Protein AF-A0A1I7YHP9-F1 (afdb_monomer_lite)

pLDDT: mean 82.3, std 20.39, range [32.78, 98.25]

Radius of gyration: 29.25 Å; chains: 1; bounding box: 70×68×82 Å

Foldseek 3Di:
DLLLVLLVQLLQADPVQQWGADPPDPPDRDIGHLCVLVLWDPVCSVVLSVLSVVLSVLQDPVLSNDPVSSVLVSQLVVLPLPDPPPDDPVSSVVSVVSNVVSLVVSLVVLCVVPPPCSVVNSVSVVVSVVSSVVSLVSCQAGQECRDDPVPDDPVVCVRHPNYDDPDPPPCPDDDDDDDDDDDDDDDDDDDDDDDDDDDDDDDDDDDD

Secondary structure (DSSP, 8-state):
-HHHHHHHHHHHEETTTTEEE-SSSTTS--EEEGGGGGGS-TTTHHHHHHHHHHHHHHS-HHHHT-HHHHHHHHHHHHT-TT-TT---HHHHHHHHHHHHHHHHHHHHHHHHHHGGGHHHHHHHHHHHHHHHHHHHHHGGGTTTTTS-GGGS-HHHHTTS--S--------------PPPPPP-----------PPP----PPPPP--

Structure (mmCIF, N/CA/C/O backbone):
data_AF-A0A1I7YHP9-F1
#
_entry.id   AF-A0A1I7YHP9-F1
#
loop_
_atom_site.group_PDB
_atom_site.id
_atom_site.type_symbol
_atom_site.label_atom_id
_atom_site.label_alt_id
_atom_site.label_comp_id
_atom_site.label_asym_id
_atom_site.label_entity_id
_atom_site.label_seq_id
_atom_site.pdbx_PDB_ins_code
_atom_site.Cartn_x
_atom_site.Cartn_y
_atom_site.Cartn_z
_atom_site.occupancy
_atom_site.B_iso_or_equiv
_atom_site.auth_seq_id
_atom_site.auth_comp_id
_atom_site.auth_asym_id
_atom_site.auth_atom_id
_atom_site.pdbx_PDB_model_num
ATOM 1 N N . MET A 1 1 ? 1.729 -2.541 -8.538 1.00 81.88 1 MET A N 1
ATOM 2 C CA . MET A 1 1 ? 1.900 -3.776 -7.737 1.00 81.88 1 MET A CA 1
ATOM 3 C C . MET A 1 1 ? 2.552 -3.467 -6.396 1.00 81.88 1 MET A C 1
ATOM 5 O O . MET A 1 1 ? 1.864 -3.593 -5.394 1.00 81.88 1 MET A O 1
ATOM 9 N N . VAL A 1 2 ? 3.796 -2.971 -6.361 1.00 92.81 2 VAL A N 1
ATOM 10 C CA . VAL A 1 2 ? 4.517 -2.673 -5.102 1.00 92.81 2 VAL A CA 1
ATOM 11 C C . VAL A 1 2 ? 3.747 -1.725 -4.171 1.00 92.81 2 VAL A C 1
ATOM 13 O O . VAL A 1 2 ? 3.587 -2.041 -3.001 1.00 92.81 2 VAL A O 1
ATOM 16 N N . GLU A 1 3 ? 3.162 -0.636 -4.688 1.00 94.75 3 GLU A N 1
ATOM 17 C CA . GLU A 1 3 ? 2.340 0.290 -3.881 1.00 94.75 3 GLU A CA 1
ATOM 18 C C . GLU A 1 3 ? 1.179 -0.417 -3.148 1.00 94.75 3 GLU A C 1
ATOM 20 O O . GLU A 1 3 ? 0.912 -0.151 -1.978 1.00 94.75 3 GLU A O 1
ATOM 25 N N . MET A 1 4 ? 0.514 -1.366 -3.815 1.00 95.00 4 MET A N 1
ATOM 26 C CA . MET A 1 4 ? -0.589 -2.134 -3.224 1.00 95.00 4 MET A CA 1
ATOM 27 C C . MET A 1 4 ? -0.081 -3.117 -2.165 1.00 95.00 4 MET A C 1
ATOM 29 O O . MET A 1 4 ? -0.720 -3.291 -1.129 1.00 95.00 4 MET A O 1
ATOM 33 N N . LEU A 1 5 ? 1.090 -3.721 -2.391 1.00 95.25 5 LEU A N 1
ATOM 34 C CA . LEU A 1 5 ? 1.738 -4.584 -1.406 1.00 95.25 5 LEU A CA 1
ATOM 35 C C . LEU A 1 5 ? 2.126 -3.792 -0.150 1.00 95.25 5 LEU A C 1
ATOM 37 O O . LEU A 1 5 ? 1.885 -4.259 0.960 1.00 95.25 5 LEU A O 1
ATOM 41 N N . THR A 1 6 ? 2.653 -2.576 -0.308 1.00 95.62 6 THR A N 1
ATOM 42 C CA . THR A 1 6 ? 2.967 -1.681 0.813 1.00 95.62 6 THR A CA 1
ATOM 43 C C . THR A 1 6 ? 1.707 -1.287 1.589 1.00 95.62 6 THR A C 1
ATOM 45 O O . THR A 1 6 ? 1.713 -1.357 2.817 1.00 95.62 6 THR A O 1
ATOM 48 N N . LEU A 1 7 ? 0.605 -0.941 0.908 1.00 95.44 7 LEU A N 1
ATOM 49 C CA . LEU A 1 7 ? -0.691 -0.671 1.553 1.00 95.44 7 LEU A CA 1
ATOM 50 C C . LEU A 1 7 ? -1.196 -1.878 2.349 1.00 95.44 7 LEU A C 1
ATOM 52 O O . LEU A 1 7 ? -1.608 -1.743 3.504 1.00 95.44 7 LEU A O 1
ATOM 56 N N . ARG A 1 8 ? -1.097 -3.078 1.766 1.00 93.88 8 ARG A N 1
ATOM 57 C CA . ARG A 1 8 ? -1.436 -4.313 2.474 1.00 93.88 8 ARG A CA 1
ATOM 58 C C . ARG A 1 8 ? -0.536 -4.514 3.690 1.00 93.88 8 ARG A C 1
ATOM 60 O O . ARG A 1 8 ? -1.046 -4.834 4.761 1.00 93.88 8 ARG A O 1
ATOM 67 N N . GLY A 1 9 ? 0.764 -4.261 3.550 1.00 94.00 9 GLY A N 1
ATOM 68 C CA . GLY A 1 9 ? 1.728 -4.271 4.646 1.00 94.00 9 GLY A CA 1
ATOM 69 C C . GLY A 1 9 ? 1.311 -3.345 5.786 1.00 94.00 9 GLY A C 1
ATOM 70 O O . GLY A 1 9 ? 1.285 -3.774 6.931 1.00 94.00 9 GLY A O 1
ATOM 71 N N . VAL A 1 10 ? 0.892 -2.114 5.492 1.00 94.19 10 VAL A N 1
ATOM 72 C CA . VAL A 1 10 ? 0.426 -1.160 6.512 1.00 94.19 10 VAL A CA 1
ATOM 73 C C . VAL A 1 10 ? -0.809 -1.665 7.266 1.00 94.19 10 VAL A C 1
ATOM 75 O O . VAL A 1 10 ? -0.838 -1.585 8.491 1.00 94.19 10 VAL A O 1
ATOM 78 N N . SER A 1 11 ? -1.787 -2.266 6.578 1.00 93.19 11 SER A N 1
ATOM 79 C CA . SER A 1 11 ? -2.973 -2.850 7.239 1.00 93.19 11 SER A CA 1
ATOM 80 C C . SER A 1 11 ? -2.662 -4.060 8.135 1.00 93.19 11 SER A C 1
ATOM 82 O O . SER A 1 11 ? -3.451 -4.414 9.007 1.00 93.19 11 SER A O 1
ATOM 84 N N . ARG A 1 12 ? -1.513 -4.712 7.917 1.00 92.88 12 ARG A N 1
ATOM 85 C CA . ARG A 1 12 ? -1.081 -5.930 8.621 1.00 92.88 12 ARG A CA 1
ATOM 86 C C . ARG A 1 12 ? 0.049 -5.685 9.616 1.00 92.88 12 ARG A C 1
ATOM 88 O O . ARG A 1 12 ? 0.477 -6.623 10.285 1.00 92.88 12 ARG A O 1
ATOM 95 N N . PHE A 1 13 ? 0.548 -4.455 9.700 1.00 94.75 13 PHE A N 1
ATOM 96 C CA . PHE A 1 13 ? 1.672 -4.108 10.555 1.00 94.75 13 PHE A CA 1
ATOM 97 C C . PHE A 1 13 ? 1.209 -3.850 11.989 1.00 94.75 13 PHE A C 1
ATOM 99 O O . PHE A 1 13 ? 0.444 -2.922 12.264 1.00 94.75 13 PHE A O 1
ATOM 106 N N . ASN A 1 14 ? 1.717 -4.655 12.914 1.00 92.12 14 ASN A N 1
ATOM 107 C CA . ASN A 1 14 ? 1.595 -4.435 14.341 1.00 92.12 14 ASN A CA 1
ATOM 108 C C . ASN A 1 14 ? 2.776 -3.582 14.816 1.00 92.12 14 ASN A C 1
ATOM 110 O O . ASN A 1 14 ? 3.921 -4.027 14.880 1.00 92.12 14 ASN A O 1
ATOM 114 N N . GLU A 1 15 ? 2.487 -2.332 15.160 1.00 90.69 15 GLU A N 1
ATOM 115 C CA . GLU A 1 15 ? 3.498 -1.357 15.559 1.00 90.69 15 GLU A CA 1
ATOM 116 C C . GLU A 1 15 ? 4.103 -1.631 16.942 1.00 90.69 15 GLU A C 1
ATOM 118 O O . GLU A 1 15 ? 5.253 -1.255 17.176 1.00 90.69 15 GLU A O 1
ATOM 123 N N . ALA A 1 16 ? 3.356 -2.284 17.838 1.00 91.50 16 ALA A N 1
ATOM 124 C CA . ALA A 1 16 ? 3.827 -2.635 19.175 1.00 91.50 16 ALA A CA 1
ATOM 125 C C . ALA A 1 16 ? 4.804 -3.816 19.118 1.00 91.50 16 ALA A C 1
ATOM 127 O O . ALA A 1 16 ? 5.871 -3.771 19.720 1.00 91.50 16 ALA A O 1
ATOM 128 N N . GLU A 1 17 ? 4.466 -4.836 18.329 1.00 92.38 17 GLU A N 1
ATOM 129 C CA . GLU A 1 17 ? 5.300 -6.031 18.140 1.00 92.38 17 GLU A CA 1
ATOM 130 C C . GLU A 1 17 ? 6.356 -5.867 17.042 1.00 92.38 17 GLU A C 1
ATOM 132 O O . GLU A 1 17 ? 7.199 -6.742 16.854 1.00 92.38 17 GLU A O 1
ATOM 137 N N . LYS A 1 18 ? 6.311 -4.751 16.301 1.00 94.44 18 LYS A N 1
ATOM 138 C CA . LYS A 1 18 ? 7.204 -4.456 15.174 1.00 94.44 18 LYS A CA 1
ATOM 139 C C . LYS A 1 18 ? 7.239 -5.594 14.147 1.00 94.44 18 LYS A C 1
ATOM 141 O O . LYS A 1 18 ? 8.297 -5.939 13.622 1.00 94.44 18 LYS A O 1
ATOM 146 N N . CYS A 1 19 ? 6.078 -6.163 13.829 1.00 95.06 19 CYS A N 1
ATOM 147 C CA . CYS A 1 19 ? 5.953 -7.283 12.901 1.00 95.06 19 CYS A CA 1
ATOM 148 C C . CYS A 1 19 ? 4.712 -7.159 12.007 1.00 95.06 19 CYS A C 1
ATOM 150 O O . CYS A 1 19 ? 3.737 -6.493 12.353 1.00 95.06 19 CYS A O 1
ATOM 152 N N . TRP A 1 20 ? 4.736 -7.805 10.844 1.00 95.50 20 TRP A N 1
ATOM 153 C CA . TRP A 1 20 ? 3.546 -8.046 10.033 1.00 95.50 20 TRP A CA 1
ATOM 154 C C . TRP A 1 20 ? 2.918 -9.374 10.422 1.00 95.50 20 TRP A C 1
ATOM 156 O O . TRP A 1 20 ? 3.625 -10.374 10.542 1.00 95.50 20 TRP A O 1
ATOM 166 N N . GLN A 1 21 ? 1.597 -9.388 10.566 1.00 91.94 21 GLN A N 1
ATOM 167 C CA . GLN A 1 21 ? 0.819 -10.579 10.899 1.00 91.94 21 GLN A CA 1
ATOM 168 C C . GLN A 1 21 ? -0.137 -10.916 9.750 1.00 91.94 21 GLN A C 1
ATOM 170 O O . GLN A 1 21 ? -0.765 -10.025 9.173 1.00 91.94 21 GLN A O 1
ATOM 175 N N . THR A 1 22 ? -0.274 -12.199 9.410 1.00 88.50 22 THR A N 1
ATOM 176 C CA . THR A 1 22 ? -1.202 -12.646 8.359 1.00 88.50 22 THR A CA 1
ATOM 177 C C . THR A 1 22 ? -2.317 -13.523 8.928 1.00 88.50 22 THR A C 1
ATOM 179 O O . THR A 1 22 ? -2.026 -14.454 9.674 1.00 88.50 22 THR A O 1
ATOM 182 N N . PRO A 1 23 ? -3.592 -13.285 8.563 1.00 84.19 23 PRO A N 1
ATOM 183 C CA . PRO A 1 23 ? -4.696 -14.149 8.978 1.00 84.19 23 PRO A CA 1
ATOM 184 C C . PRO A 1 23 ? -4.800 -15.437 8.140 1.00 84.19 23 PRO A C 1
ATOM 186 O O . PRO A 1 23 ? -5.638 -16.283 8.427 1.00 84.19 23 PRO A O 1
ATOM 189 N N . VAL A 1 24 ? -4.010 -15.572 7.067 1.00 85.56 24 VAL A N 1
ATOM 190 C CA . VAL A 1 24 ? -4.190 -16.632 6.057 1.00 85.56 24 VAL A CA 1
ATOM 191 C C . VAL A 1 24 ? -3.595 -17.970 6.503 1.00 85.56 24 VAL A C 1
ATOM 193 O O . VAL A 1 24 ? -4.136 -19.028 6.189 1.00 85.56 24 VAL A O 1
ATOM 196 N N . VAL A 1 25 ? -2.486 -17.943 7.245 1.00 84.00 25 VAL A N 1
ATOM 197 C CA . VAL A 1 25 ? -1.808 -19.162 7.701 1.00 84.00 25 VAL A CA 1
ATOM 198 C C . VAL A 1 25 ? -2.466 -19.623 8.997 1.00 84.00 25 VAL A C 1
ATOM 200 O O . VAL A 1 25 ? -2.147 -19.153 10.085 1.00 84.00 25 VAL A O 1
ATOM 203 N N . SER A 1 26 ? -3.433 -20.526 8.867 1.00 66.75 26 SER A N 1
ATOM 204 C CA . SER A 1 26 ? -4.162 -21.080 10.010 1.00 66.75 26 SER A CA 1
ATOM 205 C C . SER A 1 26 ? -3.255 -21.983 10.857 1.00 66.75 26 SER A C 1
ATOM 207 O O . SER A 1 26 ? -2.561 -22.844 10.323 1.00 66.75 26 SER A O 1
ATOM 209 N N . GLY A 1 27 ? -3.282 -21.816 12.183 1.00 64.75 27 GLY A N 1
ATOM 210 C CA . GLY A 1 27 ? -2.596 -22.703 13.137 1.00 64.75 27 GLY A CA 1
ATOM 211 C C . GLY A 1 27 ? -1.142 -22.345 13.466 1.00 64.75 27 GLY A C 1
ATOM 212 O O . GLY A 1 27 ? -0.531 -23.015 14.295 1.00 64.75 27 GLY A O 1
ATOM 213 N N . GLN A 1 28 ? -0.591 -21.281 12.878 1.00 64.44 28 GLN A N 1
ATOM 214 C CA . GLN A 1 28 ? 0.717 -20.733 13.240 1.00 64.44 28 GLN A CA 1
ATOM 215 C C . GLN A 1 28 ? 0.621 -19.209 13.317 1.00 64.44 28 GLN A C 1
ATOM 217 O O . GLN A 1 28 ? 0.047 -18.580 12.433 1.00 64.44 28 GLN A O 1
ATOM 222 N N . ASN A 1 29 ? 1.215 -18.604 14.351 1.00 69.69 29 ASN A N 1
ATOM 223 C CA . ASN A 1 29 ? 1.411 -17.153 14.425 1.00 69.69 29 ASN A CA 1
ATOM 224 C C . ASN A 1 29 ? 2.491 -16.747 13.409 1.00 69.69 29 ASN A C 1
ATOM 226 O O . ASN A 1 29 ? 3.616 -16.417 13.781 1.00 69.69 29 ASN A O 1
ATOM 230 N N . ALA A 1 30 ? 2.173 -16.850 12.117 1.00 86.25 30 ALA A N 1
ATOM 231 C CA . ALA A 1 30 ? 3.072 -16.499 11.035 1.00 86.25 30 ALA A CA 1
ATOM 232 C C . ALA A 1 30 ? 3.276 -14.983 11.047 1.00 86.25 30 ALA A C 1
ATOM 234 O O . ALA A 1 30 ? 2.385 -14.208 10.681 1.00 86.25 30 ALA A O 1
ATOM 235 N N . THR A 1 31 ? 4.454 -14.572 11.505 1.00 92.19 31 THR A N 1
ATOM 236 C CA . THR A 1 31 ? 4.843 -13.170 11.588 1.00 92.19 31 THR A CA 1
ATOM 237 C C . THR A 1 31 ? 6.125 -12.916 10.814 1.00 92.19 31 THR A C 1
ATOM 239 O O . THR A 1 31 ? 7.004 -13.772 10.712 1.00 92.19 31 THR A O 1
ATOM 242 N N . VAL A 1 32 ? 6.233 -11.715 10.256 1.00 94.62 32 VAL A N 1
ATOM 243 C CA . VAL A 1 32 ? 7.465 -11.218 9.640 1.00 94.62 32 VAL A CA 1
ATOM 244 C C . VAL A 1 32 ? 7.930 -10.028 10.464 1.00 94.62 32 VAL A C 1
ATOM 246 O O . VAL A 1 32 ? 7.219 -9.034 10.559 1.00 94.62 32 VAL A O 1
ATOM 249 N N . SER A 1 33 ? 9.100 -10.114 11.095 1.00 96.00 33 SER A N 1
ATOM 250 C CA . SER A 1 33 ? 9.649 -8.990 11.867 1.00 96.00 33 SER A CA 1
ATOM 251 C C . SER A 1 33 ? 10.092 -7.851 10.944 1.00 96.00 33 SER A C 1
ATOM 253 O O . SER A 1 33 ? 10.680 -8.095 9.889 1.00 96.00 33 SER A O 1
ATOM 255 N N . VAL A 1 34 ? 9.893 -6.601 11.374 1.00 95.81 34 VAL A N 1
ATOM 256 C CA . VAL A 1 34 ? 10.436 -5.409 10.700 1.00 95.81 34 VAL A CA 1
ATOM 257 C C . VAL A 1 34 ? 11.961 -5.455 10.600 1.00 95.81 34 VAL A C 1
ATOM 259 O O . VAL A 1 34 ? 12.552 -4.854 9.705 1.00 95.81 34 VAL A O 1
ATOM 262 N N . ASP A 1 35 ? 12.623 -6.193 11.487 1.00 95.88 35 ASP A N 1
ATOM 263 C CA . ASP A 1 35 ? 14.076 -6.326 11.478 1.00 95.88 35 ASP A CA 1
ATOM 264 C C . ASP A 1 35 ? 14.586 -7.192 10.329 1.00 95.88 35 ASP A C 1
ATOM 266 O O . ASP A 1 35 ? 15.792 -7.229 10.088 1.00 95.88 35 ASP A O 1
ATOM 270 N N . MET A 1 36 ? 13.697 -7.800 9.537 1.00 95.56 36 MET A N 1
ATOM 271 C CA . MET A 1 36 ? 14.070 -8.415 8.264 1.00 95.56 36 MET A CA 1
ATOM 272 C C . MET A 1 36 ? 14.789 -7.424 7.329 1.00 95.56 36 MET A C 1
ATOM 274 O O . MET A 1 36 ? 15.693 -7.845 6.612 1.00 95.56 36 MET A O 1
ATOM 278 N N . PHE A 1 37 ? 14.510 -6.110 7.427 1.00 95.81 37 PHE A N 1
ATOM 279 C CA . PHE A 1 37 ? 15.234 -5.070 6.681 1.00 95.81 37 PHE A CA 1
ATOM 280 C C . PHE A 1 37 ? 16.748 -5.130 6.931 1.00 95.81 37 PHE A C 1
ATOM 282 O O . PHE A 1 37 ? 17.522 -4.884 6.014 1.00 95.81 37 PHE A O 1
ATOM 289 N N . SER A 1 38 ? 17.200 -5.529 8.127 1.00 95.25 38 SER A N 1
ATOM 290 C CA . SER A 1 38 ? 18.634 -5.635 8.445 1.00 95.25 38 SER A CA 1
ATOM 291 C C . SER A 1 38 ? 19.386 -6.634 7.556 1.00 95.25 38 SER A C 1
ATOM 293 O O . SER A 1 38 ? 20.597 -6.510 7.387 1.00 95.25 38 SER A O 1
ATOM 295 N N . LYS A 1 39 ? 18.680 -7.590 6.944 1.00 94.62 39 LYS A N 1
ATOM 296 C CA . LYS A 1 39 ? 19.247 -8.614 6.055 1.00 94.62 39 LYS A CA 1
ATOM 297 C C . LYS A 1 39 ? 19.221 -8.212 4.575 1.00 94.62 39 LYS A C 1
ATOM 299 O O . LYS A 1 39 ? 19.660 -8.984 3.730 1.00 94.62 39 LYS A O 1
ATOM 304 N N . LEU A 1 40 ? 18.678 -7.037 4.259 1.00 95.38 40 LEU A N 1
ATOM 305 C CA . LEU A 1 40 ? 18.515 -6.536 2.894 1.00 95.38 40 LEU A CA 1
ATOM 306 C C . LEU A 1 40 ? 19.697 -5.657 2.474 1.00 95.38 40 LEU A C 1
ATOM 308 O O . LEU A 1 40 ? 20.634 -5.447 3.248 1.00 95.38 40 LEU A O 1
ATOM 312 N N . ASN A 1 41 ? 19.658 -5.160 1.235 1.00 94.56 41 ASN A N 1
ATOM 313 C CA . ASN A 1 41 ? 20.725 -4.359 0.643 1.00 94.56 41 ASN A CA 1
ATOM 314 C C . ASN A 1 41 ? 21.115 -3.184 1.561 1.00 94.56 41 ASN A C 1
ATOM 316 O O . ASN A 1 41 ? 20.327 -2.259 1.778 1.00 94.56 41 ASN A O 1
ATOM 320 N N . SER A 1 42 ? 22.346 -3.212 2.079 1.00 93.81 42 SER A N 1
ATOM 321 C CA . SER A 1 42 ? 22.854 -2.249 3.063 1.00 93.81 42 SER A CA 1
ATOM 322 C C . SER A 1 42 ? 22.825 -0.801 2.578 1.00 93.81 42 SER A C 1
ATOM 324 O O . SER A 1 42 ? 22.720 0.096 3.406 1.00 93.81 42 SER A O 1
ATOM 326 N N . ALA A 1 43 ? 22.853 -0.567 1.263 1.00 92.75 43 ALA A N 1
ATOM 327 C CA . ALA A 1 43 ? 22.800 0.773 0.689 1.00 92.75 43 ALA A CA 1
ATOM 328 C C . ALA A 1 43 ? 21.435 1.460 0.867 1.00 92.75 43 ALA A C 1
ATOM 330 O O . ALA A 1 43 ? 21.372 2.685 0.905 1.00 92.75 43 ALA A O 1
ATOM 331 N N . VAL A 1 44 ? 20.342 0.692 0.955 1.00 94.31 44 VAL A N 1
ATOM 332 C CA . VAL A 1 44 ? 18.969 1.238 0.951 1.00 94.31 44 VAL A CA 1
ATOM 333 C C . VAL A 1 44 ? 18.088 0.726 2.091 1.00 94.31 44 VAL A C 1
ATOM 335 O O . VAL A 1 44 ? 17.012 1.278 2.318 1.00 94.31 44 VAL A O 1
ATOM 338 N N . ARG A 1 45 ? 18.511 -0.307 2.831 1.00 94.50 45 ARG A N 1
ATOM 339 C CA . ARG A 1 45 ? 17.670 -0.980 3.835 1.00 94.50 45 ARG A CA 1
ATOM 340 C C . ARG A 1 45 ? 17.166 -0.058 4.946 1.00 94.50 45 ARG A C 1
ATOM 342 O O . ARG A 1 45 ? 15.996 -0.145 5.312 1.00 94.50 45 ARG A O 1
ATOM 349 N N . ASP A 1 46 ? 18.020 0.827 5.457 1.00 95.19 46 ASP A N 1
ATOM 350 C CA . ASP A 1 46 ? 17.687 1.672 6.609 1.00 95.19 46 ASP A CA 1
ATOM 351 C C . ASP A 1 46 ? 16.731 2.792 6.188 1.00 95.19 46 ASP A C 1
ATOM 353 O O . ASP A 1 46 ? 15.722 3.036 6.855 1.00 95.19 46 ASP A O 1
ATOM 357 N N . GLN A 1 47 ? 16.975 3.386 5.013 1.00 94.81 47 GLN A N 1
ATOM 358 C CA . GLN A 1 47 ? 16.061 4.348 4.403 1.00 94.81 47 GLN A CA 1
ATOM 359 C C . GLN A 1 47 ? 14.713 3.699 4.076 1.00 94.81 47 GLN A C 1
ATOM 361 O O . GLN A 1 47 ? 13.676 4.249 4.421 1.00 94.81 47 GLN A O 1
ATOM 366 N N . SER A 1 48 ? 14.704 2.500 3.485 1.00 94.56 48 SER A N 1
ATOM 367 C CA . SER A 1 48 ? 13.465 1.799 3.131 1.00 94.56 48 SER A CA 1
ATOM 368 C C . SER A 1 48 ? 12.626 1.445 4.366 1.00 94.56 48 SER A C 1
ATOM 370 O O . SER A 1 48 ? 11.410 1.658 4.359 1.00 94.56 48 SER A O 1
ATOM 372 N N . LYS A 1 49 ? 13.268 0.994 5.457 1.00 95.88 49 LYS A N 1
ATOM 373 C CA . LYS A 1 49 ? 12.616 0.786 6.762 1.00 95.88 49 LYS A CA 1
ATOM 374 C C . LYS A 1 49 ? 12.021 2.091 7.291 1.00 95.88 49 LYS A C 1
ATOM 376 O O . LYS A 1 49 ? 10.860 2.108 7.694 1.00 95.88 49 LYS A O 1
ATOM 381 N N . SER A 1 50 ? 12.801 3.172 7.282 1.00 95.69 50 SER A N 1
ATOM 382 C CA . SER A 1 50 ? 12.356 4.492 7.739 1.00 95.69 50 SER A CA 1
ATOM 383 C C . SER A 1 50 ? 11.172 5.007 6.919 1.00 95.69 50 SER A C 1
ATOM 385 O O . SER A 1 50 ? 10.164 5.410 7.489 1.00 95.69 50 SER A O 1
ATOM 387 N N . ASP A 1 51 ? 11.248 4.933 5.592 1.00 95.12 51 ASP A N 1
ATOM 388 C CA . ASP A 1 51 ? 10.199 5.382 4.674 1.00 95.12 51 ASP A CA 1
ATOM 389 C C . ASP A 1 51 ? 8.900 4.601 4.872 1.00 95.12 51 ASP A C 1
ATOM 391 O O . ASP A 1 51 ? 7.823 5.198 4.924 1.00 95.12 51 ASP A O 1
ATOM 395 N N . PHE A 1 52 ? 8.992 3.276 5.044 1.00 95.50 52 PHE A N 1
ATOM 396 C CA . PHE A 1 52 ? 7.828 2.448 5.353 1.00 95.50 52 PHE A CA 1
ATOM 397 C C . PHE A 1 52 ? 7.162 2.888 6.661 1.00 95.50 52 PHE A C 1
ATOM 399 O O . PHE A 1 52 ? 5.943 3.045 6.708 1.00 95.50 52 PHE A O 1
ATOM 406 N N . LEU A 1 53 ? 7.946 3.109 7.722 1.00 95.50 53 LEU A N 1
ATOM 407 C CA . LEU A 1 53 ? 7.416 3.541 9.018 1.00 95.50 53 LEU A CA 1
ATOM 408 C C . LEU A 1 53 ? 6.819 4.952 8.945 1.00 95.50 53 LEU A C 1
ATOM 410 O O . LEU A 1 53 ? 5.725 5.171 9.459 1.00 95.50 53 LEU A O 1
ATOM 414 N N . THR A 1 54 ? 7.474 5.885 8.253 1.00 95.50 54 THR A N 1
ATOM 415 C CA . THR A 1 54 ? 6.949 7.235 8.009 1.00 95.50 54 THR A CA 1
ATOM 416 C C . THR A 1 54 ? 5.618 7.185 7.267 1.00 95.50 54 THR A C 1
ATOM 418 O O . THR A 1 54 ? 4.663 7.844 7.677 1.00 95.50 54 THR A O 1
ATOM 421 N N . PHE A 1 55 ? 5.506 6.359 6.225 1.00 95.38 55 PHE A N 1
ATOM 422 C CA . PHE A 1 55 ? 4.235 6.141 5.541 1.00 95.38 55 PHE A CA 1
ATOM 423 C C . PHE A 1 55 ? 3.184 5.522 6.479 1.00 95.38 55 PHE A C 1
ATOM 425 O O . PHE A 1 55 ? 2.059 6.017 6.564 1.00 95.38 55 PHE A O 1
ATOM 432 N N . CYS A 1 56 ? 3.556 4.500 7.249 1.00 94.00 56 CYS A N 1
ATOM 433 C CA . CYS A 1 56 ? 2.672 3.827 8.200 1.00 94.00 56 CYS A CA 1
ATOM 434 C C . CYS A 1 56 ? 2.111 4.774 9.278 1.00 94.00 56 CYS A C 1
ATOM 436 O O . CYS A 1 56 ? 0.963 4.606 9.692 1.00 94.00 56 CYS A O 1
ATOM 438 N N . HIS A 1 57 ? 2.896 5.766 9.716 1.00 93.88 57 HIS A N 1
ATOM 439 C CA . HIS A 1 57 ? 2.472 6.795 10.673 1.00 93.88 57 HIS A CA 1
ATOM 440 C C . HIS A 1 57 ? 1.727 7.967 10.019 1.00 93.88 57 HIS A C 1
ATOM 442 O O . HIS A 1 57 ? 0.994 8.674 10.703 1.00 93.88 57 HIS A O 1
ATOM 448 N N . SER A 1 58 ? 1.904 8.187 8.712 1.00 94.69 58 SER A N 1
ATOM 449 C CA . SER A 1 58 ? 1.175 9.233 7.982 1.00 94.69 58 SER A CA 1
ATOM 450 C C . SER A 1 58 ? -0.314 8.916 7.823 1.00 94.69 58 SER A C 1
ATOM 452 O O . SER A 1 58 ? -1.140 9.826 7.809 1.00 94.69 58 SER A O 1
ATOM 454 N N . LEU A 1 59 ? -0.666 7.627 7.765 1.00 93.62 59 LEU A N 1
ATOM 455 C CA . LEU A 1 59 ? -2.051 7.174 7.737 1.00 93.62 59 LEU A CA 1
ATOM 456 C C . LEU A 1 59 ? -2.628 7.112 9.151 1.00 93.62 59 LEU A C 1
ATOM 458 O O . LEU A 1 59 ? -2.092 6.442 10.034 1.00 93.62 59 LEU A O 1
ATOM 462 N N . HIS A 1 60 ? -3.775 7.762 9.346 1.00 92.25 60 HIS A N 1
ATOM 463 C CA . HIS A 1 60 ? -4.465 7.743 10.631 1.00 92.25 60 HIS A CA 1
ATOM 464 C C . HIS A 1 60 ? -4.808 6.298 11.057 1.00 92.25 60 HIS A C 1
ATOM 466 O O . HIS A 1 60 ? -5.290 5.520 10.224 1.00 92.25 60 HIS A O 1
ATOM 472 N N . PRO A 1 61 ? -4.633 5.917 12.340 1.00 90.94 61 PRO A N 1
ATOM 473 C CA . PRO A 1 61 ? -4.871 4.549 12.805 1.00 90.94 61 PRO A CA 1
ATOM 474 C C . PRO A 1 61 ? -6.270 4.002 12.498 1.00 90.94 61 PRO A C 1
ATOM 476 O O . PRO A 1 61 ? -6.405 2.810 12.231 1.00 90.94 61 PRO A O 1
ATOM 479 N N . GLU A 1 62 ? -7.299 4.854 12.514 1.00 90.06 62 GLU A N 1
ATOM 480 C CA . GLU A 1 62 ? -8.676 4.453 12.177 1.00 90.06 62 GLU A CA 1
ATOM 481 C C . GLU A 1 62 ? -8.828 4.068 10.701 1.00 90.06 62 GLU A C 1
ATOM 483 O O . GLU A 1 62 ? -9.535 3.115 10.395 1.00 90.06 62 GLU A O 1
ATOM 488 N N . VAL A 1 63 ? -8.107 4.739 9.796 1.00 93.00 63 VAL A N 1
ATOM 489 C CA . VAL A 1 63 ? -8.072 4.377 8.372 1.00 93.00 63 VAL A CA 1
ATOM 490 C C . VAL A 1 63 ? -7.239 3.109 8.183 1.00 93.00 63 VAL A C 1
ATOM 492 O O . VAL A 1 63 ? -7.676 2.176 7.521 1.00 93.00 63 VAL A O 1
ATOM 495 N N . ARG A 1 64 ? -6.066 3.034 8.828 1.00 92.94 64 ARG A N 1
ATOM 496 C CA . ARG A 1 64 ? -5.139 1.890 8.748 1.00 92.94 64 ARG A CA 1
ATOM 497 C C . ARG A 1 64 ? -5.771 0.565 9.185 1.00 92.94 64 ARG A C 1
ATOM 499 O O . ARG A 1 64 ? -5.462 -0.472 8.606 1.00 92.94 64 ARG A O 1
ATOM 506 N N . LYS A 1 65 ? -6.614 0.595 10.220 1.00 91.25 65 LYS A N 1
ATOM 507 C CA . LYS A 1 65 ? -7.286 -0.590 10.781 1.00 91.25 65 LYS A CA 1
ATOM 508 C C . LYS A 1 65 ? -8.611 -0.926 10.092 1.00 91.25 65 LYS A C 1
ATOM 510 O O . LYS A 1 65 ? -9.201 -1.956 10.406 1.00 91.25 65 LYS A O 1
ATOM 515 N N . ASN A 1 66 ? -9.089 -0.076 9.186 1.00 94.62 66 ASN A N 1
ATOM 516 C CA . ASN A 1 66 ? -10.335 -0.292 8.468 1.00 94.62 66 ASN A CA 1
ATOM 517 C C . ASN A 1 66 ? -10.047 -0.967 7.119 1.00 94.62 66 ASN A C 1
ATOM 519 O O . ASN A 1 66 ? -9.516 -0.340 6.204 1.00 94.62 66 ASN A O 1
ATOM 523 N N . GLU A 1 67 ? -10.400 -2.251 7.003 1.00 92.69 67 GLU A N 1
ATOM 524 C CA . GLU A 1 67 ? -10.113 -3.044 5.800 1.00 92.69 67 GLU A CA 1
ATOM 525 C C . GLU A 1 67 ? -10.745 -2.437 4.540 1.00 92.69 67 GLU A C 1
ATOM 527 O O . GLU A 1 67 ? -10.052 -2.274 3.540 1.00 92.69 67 GLU A O 1
ATOM 532 N N . LEU A 1 68 ? -12.004 -1.990 4.607 1.00 96.06 68 LEU A N 1
ATOM 533 C CA . LEU A 1 68 ? -12.691 -1.400 3.457 1.00 96.06 68 LEU A CA 1
ATOM 534 C C . LEU A 1 68 ? -12.082 -0.053 3.041 1.00 96.06 68 LEU A C 1
ATOM 536 O O . LEU A 1 68 ? -11.962 0.229 1.850 1.00 96.06 68 LEU A O 1
ATOM 540 N N . ALA A 1 69 ? -11.658 0.778 3.998 1.00 96.31 69 ALA A N 1
ATOM 541 C CA . ALA A 1 69 ? -10.951 2.017 3.681 1.00 96.31 69 ALA A CA 1
ATOM 542 C C . ALA A 1 69 ? -9.629 1.727 2.954 1.00 96.31 69 ALA A C 1
ATOM 544 O O . ALA A 1 69 ? -9.324 2.375 1.954 1.00 96.31 69 ALA A O 1
ATOM 545 N N . ILE A 1 70 ? -8.867 0.730 3.419 1.00 96.38 70 ILE A N 1
ATOM 546 C CA . ILE A 1 70 ? -7.622 0.308 2.769 1.00 96.38 70 ILE A CA 1
ATOM 547 C C . ILE A 1 70 ? -7.894 -0.251 1.372 1.00 96.38 70 ILE A C 1
ATOM 549 O O . ILE A 1 70 ? -7.187 0.126 0.440 1.00 96.38 70 ILE A O 1
ATOM 553 N N . ASP A 1 71 ? -8.926 -1.073 1.195 1.00 97.00 71 ASP A N 1
ATOM 554 C CA . ASP A 1 71 ? -9.296 -1.624 -0.112 1.00 97.00 71 ASP A CA 1
ATOM 555 C C . ASP A 1 71 ? -9.667 -0.512 -1.107 1.00 97.00 71 ASP A C 1
ATOM 557 O O . ASP A 1 71 ? -9.212 -0.514 -2.252 1.00 97.00 71 ASP A O 1
ATOM 561 N N . LEU A 1 72 ? -10.408 0.510 -0.666 1.00 97.50 72 LEU A N 1
ATOM 562 C CA . LEU A 1 72 ? -10.702 1.685 -1.492 1.00 97.50 72 LEU A CA 1
ATOM 563 C C . LEU A 1 72 ? -9.434 2.474 -1.846 1.00 97.50 72 LEU A C 1
ATOM 565 O O . LEU A 1 72 ? -9.274 2.888 -2.994 1.00 97.50 72 LEU A O 1
ATOM 569 N N . ILE A 1 73 ? -8.501 2.648 -0.905 1.00 96.94 73 ILE A N 1
ATOM 570 C CA . ILE A 1 73 ? -7.207 3.295 -1.174 1.00 96.94 73 ILE A CA 1
ATOM 571 C C . ILE A 1 73 ? -6.383 2.476 -2.179 1.00 96.94 73 ILE A C 1
ATOM 573 O O . ILE A 1 73 ? -5.775 3.049 -3.085 1.00 96.94 73 ILE A O 1
ATOM 577 N N . VAL A 1 74 ? -6.391 1.145 -2.070 1.00 96.81 74 VAL A N 1
ATOM 578 C CA . VAL A 1 74 ? -5.748 0.239 -3.033 1.00 96.81 74 VAL A CA 1
ATOM 579 C C . VAL A 1 74 ? -6.324 0.451 -4.431 1.00 96.81 74 VAL A C 1
ATOM 581 O O . VAL A 1 74 ? -5.553 0.578 -5.380 1.00 96.81 74 VAL A O 1
ATOM 584 N N . LEU A 1 75 ? -7.648 0.569 -4.567 1.00 97.19 75 LEU A N 1
ATOM 585 C CA . LEU A 1 75 ? -8.293 0.850 -5.852 1.00 97.19 75 LEU A CA 1
ATOM 586 C C . LEU A 1 75 ? -7.912 2.233 -6.401 1.00 97.19 75 LEU A C 1
ATOM 588 O O . LEU A 1 75 ? -7.577 2.347 -7.578 1.00 97.19 75 LEU A O 1
ATOM 592 N N . ILE A 1 76 ? -7.873 3.271 -5.560 1.00 96.25 76 ILE A N 1
ATOM 593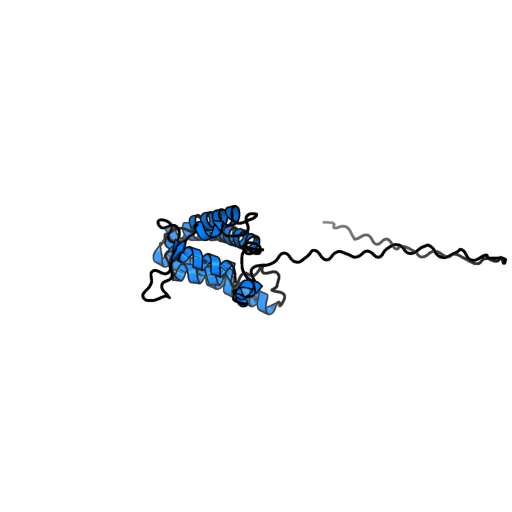 C CA . ILE A 1 76 ? -7.424 4.620 -5.954 1.00 96.25 76 ILE A CA 1
ATOM 594 C C . ILE A 1 76 ? -5.981 4.588 -6.483 1.00 96.25 76 ILE A C 1
ATOM 596 O O . ILE A 1 76 ? -5.664 5.207 -7.499 1.00 96.25 76 ILE A O 1
ATOM 600 N N . VAL A 1 77 ? -5.097 3.848 -5.814 1.00 95.25 77 VAL A N 1
ATOM 601 C CA . VAL A 1 77 ? -3.693 3.691 -6.216 1.00 95.25 77 VAL A CA 1
ATOM 602 C C . VAL A 1 77 ? -3.551 2.848 -7.486 1.00 95.25 77 VAL A C 1
ATOM 604 O O . VAL A 1 77 ? -2.712 3.151 -8.343 1.00 95.25 77 VAL A O 1
ATOM 607 N N . LEU A 1 78 ? -4.363 1.802 -7.635 1.00 95.00 78 LEU A N 1
ATOM 608 C CA . LEU A 1 78 ? -4.396 0.962 -8.829 1.00 95.00 78 LEU A CA 1
ATOM 609 C C . LEU A 1 78 ? -4.789 1.792 -10.056 1.00 95.00 78 LEU A C 1
ATOM 611 O O . LEU A 1 78 ? -4.032 1.839 -11.028 1.00 95.00 78 LEU A O 1
ATOM 615 N N . PHE A 1 79 ? -5.899 2.526 -9.962 1.00 95.31 79 PHE A N 1
ATOM 616 C CA . PHE A 1 79 ? -6.423 3.400 -11.011 1.00 95.31 79 PHE A CA 1
ATOM 617 C C . PHE A 1 79 ? -5.772 4.793 -11.011 1.00 95.31 79 PHE A C 1
ATOM 619 O O . PHE A 1 79 ? -6.434 5.800 -11.227 1.00 95.31 79 PHE A O 1
ATOM 626 N N . CYS A 1 80 ? -4.460 4.887 -10.793 1.00 91.25 80 CYS A N 1
ATOM 627 C CA . CYS A 1 80 ? -3.756 6.166 -10.875 1.00 91.25 80 CYS A CA 1
ATOM 628 C C . CYS A 1 80 ? -3.581 6.604 -12.349 1.00 91.25 80 CYS A C 1
ATOM 630 O O . CYS A 1 80 ? -2.917 5.895 -13.111 1.00 91.25 80 CYS A O 1
ATOM 632 N N . PRO A 1 81 ? -4.094 7.780 -12.763 1.00 89.19 81 PRO A N 1
ATOM 633 C CA . PRO A 1 81 ? -4.042 8.238 -14.158 1.00 89.19 81 PRO A CA 1
ATOM 634 C C . PRO A 1 81 ? -2.634 8.628 -14.627 1.00 89.19 81 PRO A C 1
ATOM 636 O O . PRO A 1 81 ? -2.353 8.636 -15.821 1.00 89.19 81 PRO A O 1
ATOM 639 N N . ASN A 1 82 ? -1.727 8.921 -13.693 1.00 84.75 82 ASN A N 1
ATOM 640 C CA . ASN A 1 82 ? -0.388 9.435 -13.986 1.00 84.75 82 ASN A CA 1
ATOM 641 C C . ASN A 1 82 ? 0.656 8.318 -14.185 1.00 84.75 82 ASN A C 1
ATOM 643 O O . ASN A 1 82 ? 1.852 8.556 -14.016 1.00 84.75 82 ASN A O 1
ATOM 647 N N . ARG A 1 83 ? 0.237 7.080 -14.487 1.00 86.12 83 ARG A N 1
ATOM 648 C CA . ARG A 1 83 ? 1.175 5.9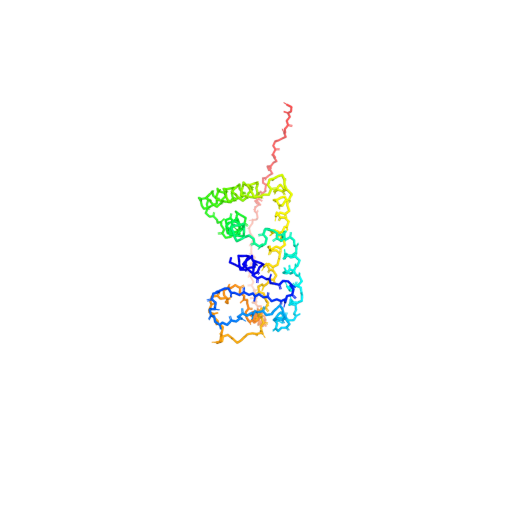70 -14.717 1.00 86.12 83 ARG A CA 1
ATOM 649 C C . ARG A 1 83 ? 1.851 6.117 -16.093 1.00 86.12 83 ARG A C 1
ATOM 651 O O . ARG A 1 83 ? 1.136 6.189 -17.089 1.00 86.12 83 ARG A O 1
ATOM 658 N N . PRO A 1 84 ? 3.198 6.073 -16.187 1.00 82.06 84 PRO A N 1
ATOM 659 C CA . PRO A 1 84 ? 3.920 6.286 -17.450 1.00 82.06 84 PRO A CA 1
ATOM 660 C C . PRO A 1 84 ? 3.560 5.305 -18.575 1.00 82.06 84 PRO A C 1
ATOM 662 O O . PRO A 1 84 ? 3.656 5.645 -19.746 1.00 82.06 84 PRO A O 1
ATOM 665 N N . ALA A 1 85 ? 3.147 4.085 -18.224 1.00 86.75 85 ALA A N 1
ATOM 666 C CA . ALA A 1 85 ? 2.786 3.045 -19.188 1.00 86.75 85 ALA A CA 1
ATOM 667 C C . ALA A 1 85 ? 1.367 3.205 -19.773 1.00 86.75 85 ALA A C 1
ATOM 669 O O . ALA A 1 85 ? 1.003 2.497 -20.710 1.00 86.75 85 ALA A O 1
ATOM 670 N N . LEU A 1 86 ? 0.551 4.115 -19.230 1.00 90.00 86 LEU A N 1
ATOM 671 C CA . LEU A 1 86 ? -0.828 4.320 -19.661 1.00 90.00 86 LEU A CA 1
ATOM 672 C C . LEU A 1 86 ? -0.854 5.236 -20.889 1.00 90.00 86 LEU A C 1
ATOM 674 O O . LEU A 1 86 ? -0.939 6.455 -20.763 1.00 90.00 86 LEU A O 1
ATOM 678 N N . ASN A 1 87 ? -0.756 4.653 -22.083 1.00 91.38 87 ASN A N 1
ATOM 679 C CA . ASN A 1 87 ? -0.646 5.412 -23.335 1.00 91.38 87 ASN A CA 1
ATOM 680 C C . ASN A 1 87 ? -1.947 5.466 -24.144 1.00 91.38 87 ASN A C 1
ATOM 682 O O . ASN A 1 87 ? -2.186 6.458 -24.834 1.00 91.38 87 ASN A O 1
ATOM 686 N N . ASN A 1 88 ? -2.805 4.450 -24.023 1.00 94.81 88 ASN A N 1
ATOM 687 C CA . ASN A 1 88 ? -4.079 4.385 -24.731 1.00 94.81 88 ASN A CA 1
ATOM 688 C C . ASN A 1 88 ? -5.062 5.467 -24.206 1.00 94.81 88 ASN A C 1
ATOM 690 O O . ASN A 1 88 ? -5.282 5.551 -22.994 1.00 94.81 88 ASN A O 1
ATOM 694 N N . PRO A 1 89 ? -5.657 6.305 -25.080 1.00 93.62 89 PRO A N 1
ATOM 695 C CA . PRO A 1 89 ? -6.608 7.344 -24.672 1.00 93.62 89 PRO A CA 1
ATOM 696 C C . PRO A 1 89 ? -7.884 6.831 -23.986 1.00 93.62 89 PRO A C 1
ATOM 698 O O . PRO A 1 89 ? -8.347 7.455 -23.032 1.00 93.62 89 PRO A O 1
ATOM 701 N N . GLU A 1 90 ? -8.450 5.712 -24.437 1.00 95.19 90 GLU A N 1
ATOM 702 C CA . GLU A 1 90 ? -9.653 5.111 -23.844 1.00 95.19 90 GLU A CA 1
ATOM 703 C C . GLU A 1 90 ? -9.363 4.574 -22.440 1.00 95.19 90 GLU A C 1
ATOM 705 O O . GLU A 1 90 ? -10.137 4.808 -21.503 1.00 95.19 90 GLU A O 1
ATOM 710 N N . ASP A 1 91 ? -8.195 3.952 -22.260 1.00 94.94 91 ASP A N 1
ATOM 711 C CA . ASP A 1 91 ? -7.744 3.501 -20.944 1.00 94.94 91 ASP A CA 1
ATOM 712 C C . ASP A 1 91 ? -7.532 4.694 -20.006 1.00 94.94 91 ASP A C 1
ATOM 714 O O . ASP A 1 91 ? -7.960 4.651 -18.855 1.00 94.94 91 ASP A O 1
ATOM 718 N N . LYS A 1 92 ? -6.950 5.805 -20.486 1.00 95.25 92 LYS A N 1
ATOM 719 C CA . LYS A 1 92 ? -6.810 7.043 -19.692 1.00 95.25 92 LYS A CA 1
ATOM 720 C C . LYS A 1 92 ? -8.155 7.563 -19.198 1.00 95.25 92 LYS A C 1
ATOM 722 O O . LYS A 1 92 ? -8.270 7.933 -18.030 1.00 95.25 92 LYS A O 1
ATOM 727 N N . ILE A 1 93 ? -9.168 7.586 -20.063 1.00 96.12 93 ILE A N 1
ATOM 728 C CA . ILE A 1 93 ? -10.521 8.030 -19.701 1.00 96.12 93 ILE A CA 1
ATOM 729 C C . ILE A 1 93 ? -11.114 7.102 -18.636 1.00 96.12 93 ILE A C 1
ATOM 731 O O . ILE A 1 93 ? -11.624 7.575 -17.617 1.00 96.12 93 ILE A O 1
ATOM 735 N N . THR A 1 94 ? -11.007 5.791 -18.842 1.00 96.56 94 THR A N 1
ATOM 736 C CA . THR A 1 94 ? -11.548 4.774 -17.932 1.00 96.56 94 THR A CA 1
ATOM 737 C C . THR A 1 94 ? -10.863 4.812 -16.567 1.00 96.56 94 THR A C 1
ATOM 739 O O . THR A 1 94 ? -11.530 4.859 -15.532 1.00 96.56 94 THR A O 1
ATOM 742 N N . VAL A 1 95 ? -9.531 4.886 -16.546 1.00 97.00 95 VAL A N 1
ATOM 743 C CA . VAL A 1 95 ? -8.733 5.011 -15.321 1.00 97.00 95 VAL A CA 1
ATOM 744 C C . VAL A 1 95 ? -9.082 6.300 -14.580 1.00 97.00 95 VAL A C 1
ATOM 746 O O . VAL A 1 95 ? -9.347 6.25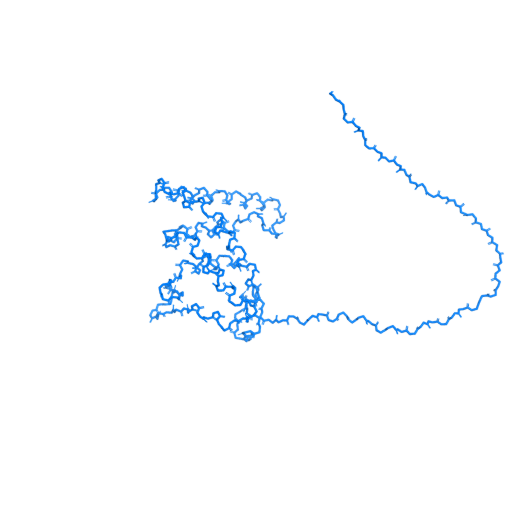6 -13.382 1.00 97.00 95 VAL A O 1
ATOM 749 N N . GLN A 1 96 ? -9.168 7.437 -15.277 1.00 96.88 96 GLN A N 1
ATOM 750 C CA . GLN A 1 96 ? -9.543 8.714 -14.664 1.00 96.88 96 GLN A CA 1
ATOM 751 C C . GLN A 1 96 ? -10.954 8.676 -14.063 1.00 96.88 96 GLN A C 1
ATOM 753 O O . GLN A 1 96 ? -11.196 9.267 -13.006 1.00 96.88 96 GLN A O 1
ATOM 758 N N . LYS A 1 97 ? -11.896 7.999 -14.728 1.00 97.62 97 LYS A N 1
ATOM 759 C CA . LYS A 1 97 ? -13.258 7.804 -14.226 1.00 97.62 97 LYS A CA 1
ATOM 760 C C . LYS A 1 97 ? -13.242 7.002 -12.924 1.00 97.62 97 LYS A C 1
ATOM 762 O O . LYS A 1 97 ? -13.731 7.501 -11.912 1.00 97.62 97 LYS A O 1
ATOM 767 N N . HIS A 1 98 ? -12.615 5.828 -12.920 1.00 97.94 98 HIS A N 1
ATOM 768 C CA . HIS A 1 98 ? -12.541 4.982 -11.729 1.00 97.94 98 HIS A CA 1
ATOM 769 C C . HIS A 1 98 ? -11.766 5.633 -10.583 1.00 97.94 98 HIS A C 1
ATOM 771 O O . HIS A 1 98 ? -12.198 5.558 -9.435 1.00 97.94 98 HIS A O 1
ATOM 777 N N . PHE A 1 99 ? -10.684 6.358 -10.876 1.00 96.81 99 PHE A N 1
ATOM 778 C CA . PHE A 1 99 ? -9.964 7.151 -9.881 1.00 96.81 99 PHE A CA 1
ATOM 779 C C . PHE A 1 99 ? -10.896 8.108 -9.128 1.00 96.81 99 PHE A C 1
ATOM 781 O O . PHE A 1 99 ? -10.900 8.140 -7.896 1.00 96.81 99 PHE A O 1
ATOM 788 N N . LYS A 1 100 ? -11.716 8.873 -9.862 1.00 97.38 100 LYS A N 1
ATOM 789 C CA . LYS A 1 100 ? -12.683 9.813 -9.278 1.00 97.38 100 LYS A CA 1
ATOM 790 C C . LYS A 1 100 ? -13.789 9.095 -8.510 1.00 97.38 100 LYS A C 1
ATOM 792 O O . LYS A 1 100 ? -14.141 9.535 -7.417 1.00 97.38 100 LYS A O 1
ATOM 797 N N . GLU A 1 101 ? -14.322 8.007 -9.061 1.00 98.06 101 GLU A N 1
ATOM 798 C CA . GLU A 1 101 ? -15.387 7.216 -8.433 1.00 98.06 101 GLU A CA 1
ATOM 799 C C . GLU A 1 101 ? -14.939 6.639 -7.088 1.00 98.06 101 GLU A C 1
ATOM 801 O O . GLU A 1 101 ? -15.617 6.852 -6.082 1.00 98.06 101 GLU A O 1
ATOM 806 N N . TYR A 1 102 ? -13.775 5.986 -7.038 1.00 98.25 102 TYR A N 1
ATOM 807 C CA . TYR A 1 102 ? -13.246 5.414 -5.800 1.00 98.25 102 TYR A CA 1
ATOM 808 C C . TYR A 1 102 ? -12.809 6.485 -4.800 1.00 98.25 102 TYR A C 1
ATOM 810 O O . TYR A 1 102 ? -13.052 6.327 -3.607 1.00 98.25 102 TYR A O 1
ATOM 818 N N . SER A 1 103 ? -12.259 7.610 -5.268 1.00 96.94 103 SER A N 1
ATOM 819 C CA . SER A 1 103 ? -11.943 8.757 -4.402 1.00 96.94 103 SER A CA 1
ATOM 820 C C . SER A 1 103 ? -13.204 9.326 -3.738 1.00 96.94 103 SER A C 1
ATOM 822 O O . SER A 1 103 ? -13.250 9.513 -2.523 1.00 96.94 103 SER A O 1
ATOM 824 N N . SER A 1 104 ? -14.272 9.530 -4.515 1.00 97.31 104 SER A N 1
ATOM 825 C CA . SER A 1 104 ? -15.563 9.995 -3.994 1.00 97.31 104 SER A CA 1
ATOM 826 C C . SER A 1 104 ? -16.218 8.971 -3.064 1.00 97.31 104 SER A C 1
ATOM 828 O O . SER A 1 104 ? -16.812 9.344 -2.051 1.00 97.31 104 SER A O 1
ATOM 830 N N . LEU A 1 105 ? -16.116 7.679 -3.387 1.00 98.06 105 LEU A N 1
ATOM 831 C CA . LEU A 1 105 ? -16.632 6.605 -2.544 1.00 98.06 105 LEU A CA 1
ATOM 832 C C . LEU A 1 105 ? -15.894 6.540 -1.206 1.00 98.06 105 LEU A C 1
ATOM 834 O O . LEU A 1 105 ? -16.557 6.434 -0.181 1.00 98.06 105 LEU A O 1
ATOM 838 N N . LEU A 1 106 ? -14.566 6.673 -1.198 1.00 97.56 106 LEU A N 1
ATOM 839 C CA . LEU A 1 106 ? -13.783 6.737 0.034 1.00 97.56 106 LEU A CA 1
ATOM 840 C C . LEU A 1 106 ? -14.190 7.935 0.891 1.00 97.56 106 LEU A C 1
ATOM 842 O O . LEU A 1 106 ? -14.415 7.758 2.083 1.00 97.56 106 LEU A O 1
ATOM 846 N N . ASN A 1 107 ? -14.346 9.123 0.300 1.00 96.62 107 ASN A N 1
ATOM 847 C CA . ASN A 1 107 ? -14.780 10.296 1.057 1.00 96.62 107 ASN A CA 1
ATOM 848 C C . ASN A 1 107 ? -16.152 10.070 1.717 1.00 96.62 107 ASN A C 1
ATOM 850 O O . ASN A 1 107 ? -16.283 10.214 2.929 1.00 96.62 107 ASN A O 1
ATOM 854 N N . ARG A 1 108 ? -17.150 9.611 0.948 1.00 97.38 108 ARG A N 1
ATOM 855 C CA . ARG A 1 108 ? -18.492 9.303 1.482 1.00 97.38 108 ARG A CA 1
ATOM 856 C C . ARG A 1 108 ? -18.467 8.189 2.524 1.00 97.38 108 ARG A C 1
ATOM 858 O O . ARG A 1 108 ? -19.216 8.230 3.496 1.00 97.38 108 ARG A O 1
ATOM 865 N N . TYR A 1 109 ? -17.620 7.184 2.319 1.00 97.88 109 TYR A N 1
ATOM 866 C CA . TYR A 1 109 ? -17.445 6.099 3.272 1.00 97.88 109 TYR A CA 1
ATOM 867 C C . TYR A 1 109 ? -16.911 6.633 4.602 1.00 97.88 109 TYR A C 1
ATOM 869 O O . TYR A 1 109 ? -17.537 6.392 5.631 1.00 97.88 109 TYR A O 1
ATOM 877 N N . LEU A 1 110 ? -15.833 7.424 4.582 1.00 96.50 110 LEU A N 1
ATOM 878 C CA . LEU A 1 110 ? -15.278 8.052 5.782 1.00 96.50 110 LEU A CA 1
ATOM 879 C C . LEU A 1 110 ? -16.297 8.982 6.456 1.00 96.50 110 LEU A C 1
ATOM 881 O O . LEU A 1 110 ? -16.437 8.930 7.675 1.00 96.50 110 LEU A O 1
ATOM 885 N N . GLU A 1 111 ? -17.050 9.777 5.690 1.00 96.56 111 GLU A N 1
ATOM 886 C CA . GLU A 1 111 ? -18.133 10.630 6.209 1.00 96.56 111 GLU A CA 1
ATOM 887 C C . GLU A 1 111 ? -19.203 9.808 6.937 1.00 96.56 111 GLU A C 1
ATOM 889 O O . GLU A 1 111 ? -19.660 10.209 8.007 1.00 96.56 111 GLU A O 1
ATOM 894 N N . SER A 1 112 ? -19.558 8.629 6.417 1.00 96.94 112 SER A N 1
ATOM 895 C CA . SER A 1 112 ? -20.574 7.765 7.031 1.00 96.94 112 SER A CA 1
ATOM 896 C C . SER A 1 112 ? -20.159 7.174 8.384 1.00 96.94 112 SER A C 1
ATOM 898 O O . SER A 1 112 ? -21.026 6.895 9.210 1.00 96.94 112 SER A O 1
ATOM 900 N N . ILE A 1 113 ? -18.854 7.003 8.627 1.00 96.56 113 ILE A N 1
ATOM 901 C CA . ILE A 1 113 ? -18.326 6.379 9.854 1.00 96.56 113 ILE A CA 1
ATOM 902 C C . ILE A 1 113 ? -17.729 7.389 10.846 1.00 96.56 113 ILE A C 1
ATOM 904 O O . ILE A 1 113 ? -17.752 7.144 12.050 1.00 96.56 113 ILE A O 1
ATOM 908 N N . HIS A 1 114 ? -17.208 8.524 10.369 1.00 93.56 114 HIS A N 1
ATOM 909 C CA . HIS A 1 114 ? -16.508 9.525 11.185 1.00 93.56 114 HIS A CA 1
ATOM 910 C C . HIS A 1 114 ? -17.198 10.898 11.200 1.00 93.56 114 HIS A C 1
ATOM 912 O O . HIS A 1 114 ? -16.766 11.794 11.933 1.00 93.56 114 HIS A O 1
ATOM 918 N N . GLY A 1 115 ? -18.261 11.091 10.411 1.00 93.25 115 GLY A N 1
ATOM 919 C CA . GLY A 1 115 ? -19.006 12.346 10.350 1.00 93.25 115 GLY A CA 1
ATOM 920 C C . GLY A 1 115 ? -18.096 13.535 10.000 1.00 93.25 115 GLY A C 1
ATOM 921 O O . GLY A 1 115 ? -17.306 13.438 9.061 1.00 93.25 115 GLY A O 1
ATOM 922 N N . PRO A 1 116 ? -18.138 14.649 10.757 1.00 89.62 116 PRO A N 1
ATOM 923 C CA . PRO A 1 116 ? -17.338 15.845 10.468 1.00 89.62 116 PRO A CA 1
ATOM 924 C C . PRO A 1 116 ? -15.818 15.619 10.424 1.00 89.62 116 PRO A C 1
ATOM 926 O O . PRO A 1 116 ? -15.122 16.310 9.684 1.00 89.62 116 PRO A O 1
ATOM 929 N N . ARG A 1 117 ? -15.293 14.637 11.175 1.00 90.88 117 ARG A N 1
ATOM 930 C CA . ARG A 1 117 ? -13.849 14.325 11.214 1.00 90.88 117 ARG A CA 1
ATOM 931 C C . ARG A 1 117 ? -13.345 13.656 9.936 1.00 90.88 117 ARG A C 1
ATOM 933 O O . ARG A 1 117 ? -12.143 13.636 9.689 1.00 90.88 117 ARG A O 1
ATOM 940 N N . ALA A 1 118 ? -14.245 13.125 9.108 1.00 93.06 118 ALA A N 1
ATOM 941 C CA . ALA A 1 118 ? -13.890 12.466 7.857 1.00 93.06 118 ALA A CA 1
ATOM 942 C C . ALA A 1 118 ? -13.102 13.374 6.912 1.00 93.06 118 ALA A C 1
ATOM 944 O O . ALA A 1 118 ? -12.175 12.912 6.249 1.00 93.06 118 ALA A O 1
ATOM 945 N N . ARG A 1 119 ? -13.436 14.668 6.895 1.00 92.19 119 ARG A N 1
ATOM 946 C CA . ARG A 1 119 ? -12.767 15.656 6.052 1.00 92.19 119 ARG A CA 1
ATOM 947 C C . ARG A 1 119 ? -11.279 15.764 6.374 1.00 92.19 119 ARG A C 1
ATOM 949 O O . ARG A 1 119 ? -10.462 15.697 5.465 1.00 92.19 119 ARG A O 1
ATOM 956 N N . GLU A 1 120 ? -10.931 15.865 7.654 1.00 92.38 120 GLU A N 1
ATOM 957 C CA . GLU A 1 120 ? -9.535 15.936 8.103 1.00 92.38 120 GLU A CA 1
ATOM 958 C C . GLU A 1 120 ? -8.766 14.665 7.714 1.00 92.38 120 GLU A C 1
ATOM 960 O O . GLU A 1 120 ? -7.655 14.734 7.189 1.00 92.38 120 GLU A O 1
ATOM 965 N N . LEU A 1 121 ? -9.384 13.492 7.903 1.00 92.56 121 LEU A N 1
ATOM 966 C CA . LEU A 1 121 ? -8.793 12.212 7.505 1.00 92.56 121 LEU A CA 1
ATOM 967 C C . LEU A 1 121 ? -8.542 12.159 5.993 1.00 92.56 121 LEU A C 1
ATOM 969 O O . LEU A 1 121 ? -7.458 11.769 5.559 1.00 92.56 121 LEU A O 1
ATOM 973 N N . TYR A 1 122 ? -9.517 12.586 5.191 1.00 93.38 122 TYR A N 1
ATOM 974 C CA . TYR A 1 122 ? -9.426 12.562 3.736 1.00 93.38 122 TYR A CA 1
ATOM 975 C C . TYR A 1 122 ? -8.411 13.581 3.189 1.00 93.38 122 TYR A C 1
ATOM 977 O O . TYR A 1 122 ? -7.654 13.262 2.274 1.00 93.38 122 TYR A O 1
ATOM 985 N N . GLU A 1 123 ? -8.320 14.780 3.772 1.00 93.12 123 GLU A N 1
ATOM 986 C CA . GLU A 1 123 ? -7.382 15.833 3.347 1.00 93.12 123 GLU A CA 1
ATOM 987 C C . GLU A 1 123 ? -5.904 15.449 3.558 1.00 93.12 123 GLU A C 1
ATOM 989 O O . GLU A 1 123 ? -5.034 15.907 2.817 1.00 93.12 123 GLU A O 1
ATOM 994 N N . THR A 1 124 ? -5.599 14.560 4.511 1.00 92.56 124 THR A N 1
ATOM 995 C CA . THR A 1 124 ? -4.226 14.052 4.734 1.00 92.56 124 THR A CA 1
ATOM 996 C C . THR A 1 124 ? -3.810 12.932 3.773 1.00 92.56 124 THR A C 1
ATOM 998 O O . THR A 1 124 ? -2.617 12.629 3.630 1.00 92.56 124 THR A O 1
ATOM 1001 N N . LEU A 1 125 ? -4.771 12.316 3.078 1.00 92.94 125 LEU A N 1
ATOM 1002 C CA . LEU A 1 125 ? -4.528 11.156 2.226 1.00 92.94 125 LEU A CA 1
ATOM 1003 C C . LEU A 1 125 ? -3.583 11.448 1.046 1.00 92.94 125 LEU A C 1
ATOM 1005 O O . LEU A 1 125 ? -2.664 10.652 0.847 1.00 92.94 125 LEU A O 1
ATOM 1009 N N . PRO A 1 126 ? -3.708 12.559 0.285 1.00 93.06 126 PRO A N 1
ATOM 1010 C CA . PRO A 1 126 ? -2.812 12.838 -0.839 1.00 93.06 126 PRO A CA 1
ATOM 1011 C C . PRO A 1 126 ? -1.331 12.854 -0.444 1.00 93.06 126 PRO A C 1
ATOM 1013 O O . PRO A 1 126 ? -0.509 12.255 -1.137 1.00 93.06 126 PRO A O 1
ATOM 1016 N N . LYS A 1 127 ? -1.008 13.459 0.706 1.00 94.31 127 LYS A N 1
ATOM 1017 C CA . LYS A 1 127 ? 0.356 13.495 1.252 1.00 94.31 127 LYS A CA 1
ATOM 1018 C C . LYS A 1 127 ? 0.854 12.097 1.621 1.00 94.31 127 LYS A C 1
ATOM 1020 O O . LYS A 1 127 ? 1.990 11.741 1.325 1.00 94.31 127 LYS A O 1
ATOM 1025 N N . SER A 1 128 ? -0.005 11.279 2.225 1.00 95.44 128 SER A N 1
ATOM 1026 C CA . SER A 1 128 ? 0.324 9.886 2.553 1.00 95.44 128 SER A CA 1
ATOM 1027 C C . SER A 1 128 ? 0.594 9.059 1.288 1.00 95.44 128 SER A C 1
ATOM 1029 O O . SER A 1 128 ? 1.542 8.279 1.235 1.00 95.44 128 SER A O 1
ATOM 1031 N N . LEU A 1 129 ? -0.190 9.265 0.224 1.00 9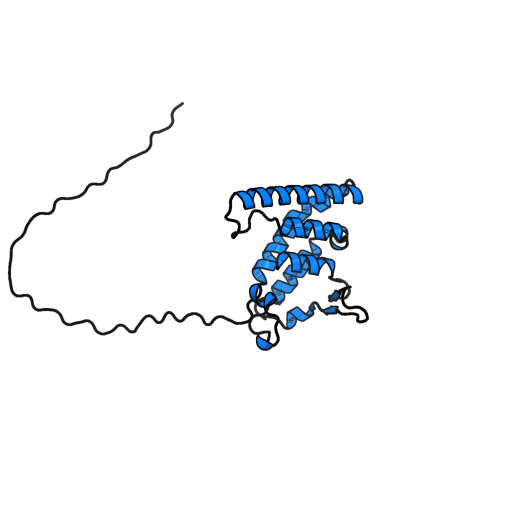4.69 129 LEU A N 1
ATOM 1032 C CA . LEU A 1 129 ? 0.010 8.591 -1.063 1.00 94.69 129 LEU A CA 1
ATOM 1033 C C . LEU A 1 129 ? 1.279 9.046 -1.797 1.00 94.69 129 LEU A C 1
ATOM 1035 O O . LEU A 1 129 ? 1.844 8.278 -2.573 1.00 94.69 129 LEU A O 1
ATOM 1039 N N . GLU A 1 130 ? 1.750 10.268 -1.568 1.00 94.12 130 GLU A N 1
ATOM 1040 C CA . GLU A 1 130 ? 3.051 10.714 -2.068 1.00 94.12 130 GLU A CA 1
ATOM 1041 C C . GLU A 1 130 ? 4.201 9.969 -1.378 1.00 94.12 130 GLU A C 1
ATOM 1043 O O . GLU A 1 130 ? 5.077 9.435 -2.059 1.00 94.12 130 GLU A O 1
ATOM 1048 N N . LEU A 1 131 ? 4.145 9.827 -0.048 1.00 95.81 131 LEU A N 1
ATOM 1049 C CA . LEU A 1 131 ? 5.116 9.031 0.714 1.00 95.81 131 LEU A CA 1
ATOM 1050 C C . LEU A 1 131 ? 5.152 7.571 0.247 1.00 95.81 131 LEU A C 1
ATOM 1052 O O . LEU A 1 131 ? 6.232 7.006 0.074 1.00 95.81 131 LEU A O 1
ATOM 1056 N N . LEU A 1 132 ? 3.982 6.981 -0.024 1.00 95.56 132 LEU A N 1
ATOM 1057 C CA . LEU A 1 132 ? 3.867 5.643 -0.606 1.00 95.56 132 LEU A CA 1
ATOM 1058 C C . LEU A 1 132 ? 4.627 5.534 -1.933 1.00 95.56 132 LEU A C 1
ATOM 1060 O O . LEU A 1 132 ? 5.427 4.616 -2.115 1.00 95.56 132 LEU A O 1
ATOM 1064 N N . ARG A 1 133 ? 4.401 6.477 -2.854 1.00 92.81 133 ARG A N 1
ATOM 1065 C CA . ARG A 1 133 ? 5.054 6.475 -4.171 1.00 92.81 133 ARG A CA 1
ATOM 1066 C C . ARG A 1 133 ? 6.566 6.585 -4.035 1.00 92.81 133 ARG A C 1
ATOM 1068 O O . ARG A 1 133 ? 7.271 5.772 -4.628 1.00 92.81 133 ARG A O 1
ATOM 1075 N N . THR A 1 134 ? 7.053 7.505 -3.206 1.00 92.19 134 THR A N 1
ATOM 1076 C CA . THR A 1 134 ? 8.487 7.675 -2.934 1.00 92.19 134 THR A CA 1
ATOM 1077 C C . THR A 1 134 ? 9.112 6.397 -2.376 1.00 92.19 134 THR A C 1
ATOM 1079 O O . THR A 1 134 ? 10.097 5.907 -2.926 1.00 92.19 134 THR A O 1
ATOM 1082 N N . HIS A 1 135 ? 8.499 5.794 -1.352 1.00 92.62 135 HIS A N 1
ATOM 1083 C CA . HIS A 1 135 ? 8.967 4.529 -0.784 1.00 92.62 135 HIS A CA 1
ATOM 1084 C C . HIS A 1 135 ? 9.047 3.424 -1.848 1.00 92.62 135 HIS A C 1
ATOM 1086 O O . HIS A 1 135 ? 10.052 2.722 -1.962 1.00 92.62 135 HIS A O 1
ATOM 1092 N N . THR A 1 136 ? 7.999 3.284 -2.663 1.00 91.19 136 THR A N 1
ATOM 1093 C CA . THR A 1 136 ? 7.929 2.214 -3.665 1.00 91.19 136 THR A CA 1
ATOM 1094 C C . THR A 1 136 ? 8.954 2.397 -4.782 1.00 91.19 136 THR A C 1
ATOM 1096 O O . THR A 1 136 ? 9.592 1.417 -5.165 1.00 91.19 136 THR A O 1
ATOM 1099 N N . ALA A 1 137 ? 9.196 3.632 -5.236 1.00 89.00 137 ALA A N 1
ATOM 1100 C CA . ALA A 1 137 ? 10.221 3.938 -6.232 1.00 89.00 137 ALA A CA 1
ATOM 1101 C C . ALA A 1 137 ? 11.631 3.562 -5.742 1.00 89.00 137 ALA A C 1
ATOM 1103 O O . ALA A 1 137 ? 12.423 3.003 -6.499 1.00 89.00 137 ALA A O 1
ATOM 1104 N N . ASN A 1 138 ? 11.912 3.785 -4.456 1.00 88.38 138 ASN A N 1
ATOM 1105 C CA . ASN A 1 138 ? 13.210 3.490 -3.845 1.00 88.38 138 ASN A CA 1
ATOM 1106 C C . ASN A 1 138 ? 13.397 2.005 -3.480 1.00 88.38 138 ASN A C 1
ATOM 1108 O O . ASN A 1 138 ? 14.510 1.569 -3.197 1.00 88.38 138 ASN A O 1
ATOM 1112 N N . SER A 1 139 ? 12.324 1.211 -3.477 1.00 91.25 139 SER A N 1
ATOM 1113 C CA . SER A 1 139 ? 12.353 -0.183 -3.008 1.00 91.25 139 SER A CA 1
ATOM 1114 C C . SER A 1 139 ? 12.854 -1.200 -4.043 1.00 91.25 139 SER A C 1
ATOM 1116 O O . SER A 1 139 ? 13.174 -2.330 -3.678 1.00 91.25 139 SER A O 1
ATOM 1118 N N . ALA A 1 140 ? 12.971 -0.824 -5.321 1.00 91.12 140 ALA A N 1
ATOM 1119 C CA . ALA A 1 140 ? 13.267 -1.763 -6.410 1.00 91.12 140 ALA A CA 1
ATOM 1120 C C . ALA A 1 140 ? 14.609 -2.508 -6.260 1.00 91.12 140 ALA A C 1
ATOM 1122 O O . ALA A 1 140 ? 14.758 -3.615 -6.770 1.00 91.12 140 ALA A O 1
ATOM 1123 N N . THR A 1 141 ? 15.591 -1.929 -5.565 1.00 93.00 141 THR A N 1
ATOM 1124 C CA . THR A 1 141 ? 16.939 -2.503 -5.375 1.00 93.00 141 THR A CA 1
ATOM 1125 C C . THR A 1 141 ? 17.148 -3.135 -3.998 1.00 93.00 141 THR A C 1
ATOM 1127 O O . THR A 1 141 ? 18.270 -3.500 -3.638 1.00 93.00 141 THR A O 1
ATOM 1130 N N . LEU A 1 142 ? 16.079 -3.271 -3.211 1.00 93.94 142 LEU A N 1
ATOM 1131 C CA . LEU A 1 142 ? 16.148 -3.709 -1.820 1.00 93.94 142 LEU A CA 1
ATOM 1132 C C . LEU A 1 142 ? 16.685 -5.146 -1.666 1.00 93.94 142 LEU A C 1
ATOM 1134 O O . LEU A 1 142 ? 17.336 -5.450 -0.668 1.00 93.94 142 LEU A O 1
ATOM 1138 N N . PHE A 1 143 ? 16.466 -6.001 -2.668 1.00 94.44 143 PHE A N 1
ATOM 1139 C CA . PHE A 1 143 ? 16.868 -7.414 -2.665 1.00 94.44 143 PHE A CA 1
ATOM 1140 C C . PHE A 1 143 ? 18.150 -7.710 -3.463 1.00 94.44 143 PHE A C 1
ATOM 1142 O O . PHE A 1 143 ? 18.511 -8.871 -3.660 1.00 94.44 143 PHE A O 1
ATOM 1149 N N . VAL A 1 144 ? 18.852 -6.675 -3.933 1.00 93.06 144 VAL A N 1
ATOM 1150 C CA . VAL A 1 144 ? 20.086 -6.848 -4.709 1.00 93.06 144 VAL A CA 1
ATOM 1151 C C . VAL A 1 144 ? 21.145 -7.539 -3.853 1.00 93.06 144 VAL A C 1
ATOM 1153 O O . VAL A 1 144 ? 21.504 -7.041 -2.788 1.00 93.06 144 VAL A O 1
ATOM 1156 N N . ASN A 1 145 ? 21.671 -8.659 -4.355 1.00 89.62 145 ASN A N 1
ATOM 1157 C CA . ASN A 1 145 ? 22.706 -9.483 -3.727 1.00 89.62 145 ASN A CA 1
ATOM 1158 C C . ASN A 1 145 ? 22.330 -10.044 -2.342 1.00 89.62 145 ASN A C 1
ATOM 1160 O O . ASN A 1 145 ? 23.221 -10.388 -1.567 1.00 89.62 145 ASN A O 1
ATOM 1164 N N . THR A 1 146 ? 21.038 -10.132 -2.006 1.00 90.25 146 THR A N 1
ATOM 1165 C CA . THR A 1 146 ? 20.593 -10.631 -0.689 1.00 90.25 146 THR A CA 1
ATOM 1166 C C . THR A 1 146 ? 19.769 -11.910 -0.745 1.00 90.25 146 THR A C 1
ATOM 1168 O O . THR A 1 146 ? 19.424 -12.458 0.301 1.00 90.25 146 THR A O 1
ATOM 1171 N N . VAL A 1 147 ? 19.457 -12.402 -1.944 1.00 88.25 147 VAL A N 1
ATOM 1172 C CA . VAL A 1 147 ? 18.623 -13.589 -2.147 1.00 88.25 147 VAL A CA 1
ATOM 1173 C C . VAL A 1 147 ? 19.248 -14.536 -3.163 1.00 88.25 147 VAL A C 1
ATOM 1175 O O . VAL A 1 147 ? 19.864 -14.093 -4.131 1.00 88.25 147 VAL A O 1
ATOM 1178 N N . ASN A 1 148 ? 19.061 -15.841 -2.952 1.00 86.88 148 ASN A N 1
ATOM 1179 C CA . ASN A 1 148 ? 19.410 -16.855 -3.939 1.00 86.88 148 ASN A CA 1
ATOM 1180 C C . ASN A 1 148 ? 18.367 -16.832 -5.079 1.00 86.88 148 ASN A C 1
ATOM 1182 O O . ASN A 1 148 ? 17.174 -17.025 -4.806 1.00 86.88 148 ASN A O 1
ATOM 1186 N N . PRO A 1 149 ? 18.764 -16.597 -6.346 1.00 80.94 149 PRO A N 1
ATOM 1187 C CA . PRO A 1 149 ? 17.845 -16.634 -7.478 1.00 80.94 149 PRO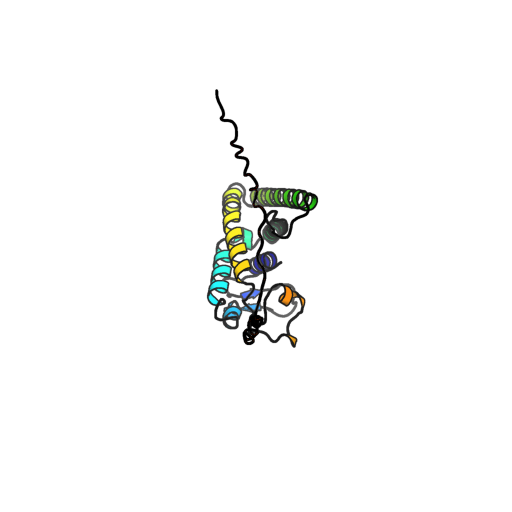 A CA 1
ATOM 1188 C C . PRO A 1 149 ? 17.121 -17.975 -7.633 1.00 80.94 149 PRO A C 1
ATOM 1190 O O . PRO A 1 149 ? 15.980 -17.976 -8.076 1.00 80.94 149 PRO A O 1
ATOM 1193 N N . ASP A 1 150 ? 17.710 -19.099 -7.233 1.00 85.81 150 ASP A N 1
ATOM 1194 C CA . ASP A 1 150 ? 17.090 -20.417 -7.440 1.00 85.81 150 ASP A CA 1
ATOM 1195 C C . ASP A 1 150 ? 16.003 -20.747 -6.401 1.00 85.81 150 ASP A C 1
ATOM 1197 O O . ASP A 1 150 ? 15.137 -21.583 -6.640 1.00 85.81 150 ASP A O 1
ATOM 1201 N N . GLU A 1 151 ? 16.004 -20.050 -5.261 1.00 89.25 151 GLU A N 1
ATOM 1202 C CA . GLU A 1 151 ? 15.057 -20.251 -4.149 1.00 89.25 151 GLU A CA 1
ATOM 1203 C C . GLU A 1 151 ? 13.967 -19.173 -4.089 1.00 89.25 151 GLU A C 1
ATOM 1205 O O . GLU A 1 151 ? 13.108 -19.177 -3.208 1.00 89.25 151 GLU A O 1
ATOM 1210 N N . THR A 1 152 ? 14.013 -18.206 -5.004 1.00 88.38 152 THR A N 1
ATOM 1211 C CA . THR A 1 152 ? 13.081 -17.080 -5.032 1.00 88.38 152 THR A CA 1
ATOM 1212 C C . THR A 1 152 ? 12.025 -17.259 -6.110 1.00 88.38 152 THR A C 1
ATOM 1214 O O . THR A 1 152 ? 12.322 -17.577 -7.263 1.00 88.38 152 THR A O 1
ATOM 1217 N N . GLU A 1 153 ? 10.778 -16.982 -5.740 1.00 91.88 153 GLU A N 1
ATOM 1218 C CA . GLU A 1 153 ? 9.641 -17.000 -6.658 1.00 91.88 153 GLU A CA 1
ATOM 1219 C C . GLU A 1 153 ? 9.868 -16.082 -7.868 1.00 91.88 153 GLU A C 1
ATOM 1221 O O . GLU A 1 153 ? 10.509 -15.032 -7.767 1.00 91.88 153 GLU A O 1
ATOM 1226 N N . ALA A 1 154 ? 9.325 -16.467 -9.024 1.00 90.19 154 ALA A N 1
ATOM 1227 C CA . ALA A 1 154 ? 9.525 -15.729 -10.272 1.00 90.19 154 ALA A CA 1
ATOM 1228 C C . ALA A 1 154 ? 8.866 -14.339 -10.244 1.00 90.19 154 ALA A C 1
ATOM 1230 O O . ALA A 1 154 ? 9.502 -13.346 -10.589 1.00 90.19 154 ALA A O 1
ATOM 1231 N N . LEU A 1 155 ? 7.620 -14.250 -9.767 1.00 92.06 155 LEU A N 1
ATOM 1232 C CA . LEU A 1 155 ? 6.829 -13.017 -9.828 1.00 92.06 155 LEU A CA 1
ATOM 1233 C C . LEU A 1 155 ? 7.443 -11.841 -9.032 1.00 92.06 155 LEU A C 1
ATOM 1235 O O . LEU A 1 155 ? 7.500 -10.736 -9.570 1.00 92.06 155 LEU A O 1
ATOM 1239 N N . PRO A 1 156 ? 7.947 -12.005 -7.789 1.00 91.44 156 PRO A N 1
ATOM 1240 C CA . PRO A 1 156 ? 8.619 -10.911 -7.082 1.00 91.44 156 PRO A CA 1
ATOM 1241 C C . PRO A 1 156 ? 9.845 -10.342 -7.812 1.00 91.44 156 PRO A C 1
ATOM 1243 O O . PRO A 1 156 ? 10.109 -9.144 -7.694 1.00 91.44 156 PRO A O 1
ATOM 1246 N N . LYS A 1 157 ? 10.568 -11.157 -8.594 1.00 90.00 157 LYS A N 1
ATOM 1247 C CA . LYS A 1 157 ? 11.760 -10.716 -9.342 1.00 90.00 157 LYS A CA 1
ATOM 1248 C C . LYS A 1 157 ? 11.433 -9.730 -10.461 1.00 90.00 157 LYS A C 1
ATOM 1250 O O . LYS A 1 157 ? 12.292 -8.944 -10.842 1.00 90.00 157 LYS A O 1
ATOM 1255 N N . GLU A 1 158 ? 10.196 -9.722 -10.955 1.00 90.31 158 GLU A N 1
ATOM 1256 C CA . GLU A 1 158 ? 9.744 -8.736 -11.946 1.00 90.31 158 GLU A CA 1
ATOM 1257 C C . GLU A 1 158 ? 9.661 -7.316 -11.361 1.00 90.31 158 GLU A C 1
ATOM 1259 O O . GLU A 1 158 ? 9.717 -6.330 -12.095 1.00 90.31 158 GLU A O 1
ATOM 1264 N N . PHE A 1 159 ? 9.548 -7.196 -10.033 1.00 90.56 159 PHE A N 1
ATOM 1265 C CA . PHE A 1 159 ? 9.421 -5.913 -9.334 1.00 90.56 159 PHE A CA 1
ATOM 1266 C C . PHE A 1 159 ? 10.675 -5.525 -8.546 1.00 90.56 159 PHE A C 1
ATOM 1268 O O . PHE A 1 159 ? 10.922 -4.335 -8.345 1.00 90.56 159 PHE A O 1
ATOM 1275 N N . PHE A 1 160 ? 11.460 -6.508 -8.101 1.00 92.50 160 PHE A N 1
ATOM 1276 C CA . PHE A 1 160 ? 12.655 -6.302 -7.292 1.00 92.50 160 PHE A CA 1
ATOM 1277 C C . PHE A 1 160 ? 13.886 -6.894 -7.972 1.00 92.50 160 PHE A C 1
ATOM 1279 O O . PHE A 1 160 ? 13.952 -8.092 -8.236 1.00 92.50 160 PHE A O 1
ATOM 1286 N N . LYS A 1 161 ? 14.901 -6.058 -8.193 1.00 90.25 161 LYS A N 1
ATOM 1287 C CA . LYS A 1 161 ? 16.191 -6.501 -8.722 1.00 90.25 161 LYS A CA 1
ATOM 1288 C C . LYS A 1 161 ? 16.904 -7.352 -7.673 1.00 90.25 161 LYS A C 1
ATOM 1290 O O . LYS A 1 161 ? 17.080 -6.910 -6.538 1.00 90.25 161 LYS A O 1
ATOM 1295 N N . THR A 1 162 ? 17.342 -8.545 -8.065 1.00 87.25 162 THR A N 1
ATOM 1296 C CA . THR A 1 162 ? 18.054 -9.493 -7.189 1.00 87.25 162 THR A CA 1
ATOM 1297 C C . THR A 1 162 ? 19.554 -9.557 -7.468 1.00 87.25 162 THR A C 1
ATOM 1299 O O . THR A 1 162 ? 20.325 -9.924 -6.586 1.00 87.25 162 THR A O 1
ATOM 1302 N N . SER A 1 163 ? 19.994 -9.136 -8.654 1.00 83.88 163 SER A N 1
ATOM 1303 C CA . SER A 1 163 ? 21.403 -9.048 -9.044 1.00 83.88 163 SER A CA 1
ATOM 1304 C C . SER A 1 163 ? 21.751 -7.650 -9.541 1.00 83.88 163 SER A C 1
ATOM 1306 O O . SER A 1 163 ? 20.911 -6.937 -10.096 1.00 83.88 163 SER A O 1
ATOM 1308 N N . VAL A 1 164 ? 23.014 -7.263 -9.374 1.00 75.88 164 VAL A N 1
ATOM 1309 C CA . VAL A 1 164 ? 23.579 -6.124 -10.102 1.00 75.88 164 VAL A CA 1
ATOM 1310 C C . VAL A 1 164 ? 23.761 -6.584 -11.545 1.00 75.88 164 VAL A C 1
ATOM 1312 O O . VAL A 1 164 ? 24.547 -7.496 -11.792 1.00 75.88 164 VAL A O 1
ATOM 1315 N N . GLU A 1 165 ? 23.017 -6.014 -12.496 1.00 63.81 165 GLU A N 1
ATOM 1316 C CA . GLU A 1 165 ? 23.363 -6.215 -13.905 1.00 63.81 165 GLU A CA 1
ATOM 1317 C C . GLU A 1 165 ? 24.810 -5.749 -14.097 1.00 63.81 165 GLU A C 1
ATOM 1319 O O . GLU A 1 165 ? 25.135 -4.626 -13.690 1.00 63.81 165 GLU A O 1
ATOM 1324 N N . PRO A 1 166 ? 25.704 -6.585 -14.658 1.00 50.75 166 PRO A N 1
ATOM 1325 C CA . PRO A 1 166 ? 27.037 -6.123 -14.982 1.00 50.75 166 PRO A CA 1
ATOM 1326 C C . PRO A 1 166 ? 26.868 -4.951 -15.941 1.00 50.75 166 PRO A C 1
ATOM 1328 O O . PRO A 1 166 ? 26.225 -5.093 -16.982 1.00 50.75 166 PRO A O 1
ATOM 1331 N N . ALA A 1 167 ? 27.401 -3.786 -15.559 1.00 45.28 167 ALA A N 1
ATOM 1332 C CA . ALA A 1 167 ? 27.469 -2.638 -16.444 1.00 45.28 167 ALA A CA 1
ATOM 1333 C C . ALA A 1 167 ? 28.021 -3.147 -17.774 1.00 45.28 167 ALA A C 1
ATOM 1335 O O . ALA A 1 167 ? 29.144 -3.654 -17.813 1.00 45.28 167 ALA A O 1
ATOM 1336 N N . THR A 1 168 ? 27.211 -3.091 -18.833 1.00 38.47 168 THR A N 1
ATOM 1337 C CA . THR A 1 168 ? 27.667 -3.372 -20.189 1.00 38.47 168 THR A CA 1
ATOM 1338 C C . THR A 1 168 ? 28.890 -2.508 -20.405 1.00 38.47 168 THR A C 1
ATOM 1340 O O . THR A 1 168 ? 28.793 -1.287 -20.531 1.00 38.47 168 THR A O 1
ATOM 1343 N N . THR A 1 169 ? 30.054 -3.147 -20.367 1.00 38.06 169 THR A N 1
ATOM 1344 C CA . THR A 1 169 ? 31.310 -2.565 -20.790 1.00 38.06 169 THR A CA 1
ATOM 1345 C C . THR A 1 169 ? 31.077 -2.256 -22.252 1.00 38.06 169 THR A C 1
ATOM 1347 O O . THR A 1 169 ? 31.059 -3.153 -23.095 1.00 38.06 169 THR A O 1
ATOM 1350 N N . SER A 1 170 ? 30.811 -0.985 -22.546 1.00 39.50 170 SER A N 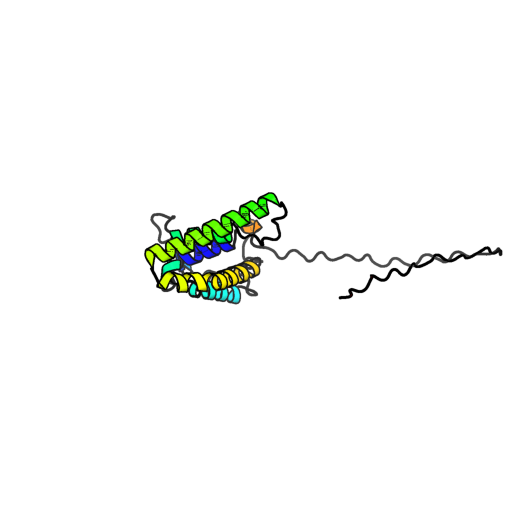1
ATOM 1351 C CA . SER A 1 170 ? 30.974 -0.435 -23.876 1.00 39.50 170 SER A CA 1
ATOM 1352 C C . SER A 1 170 ? 32.413 -0.735 -24.266 1.00 39.50 170 SER A C 1
ATOM 1354 O O . SER A 1 170 ? 33.346 -0.031 -23.881 1.00 39.50 170 SER A O 1
ATOM 1356 N N . SER A 1 171 ? 32.594 -1.852 -24.956 1.00 41.19 171 SER A N 1
ATOM 1357 C CA . SER A 1 171 ? 33.819 -2.217 -25.633 1.00 41.19 171 SER A CA 1
ATOM 1358 C C . SER A 1 171 ? 33.915 -1.253 -26.808 1.00 41.19 171 SER A C 1
ATOM 1360 O O . SER A 1 171 ? 33.528 -1.562 -27.930 1.00 41.19 171 SER A O 1
ATOM 1362 N N . SER A 1 172 ? 34.373 -0.029 -26.535 1.00 39.75 172 SER A N 1
ATOM 1363 C CA . SER A 1 172 ? 34.936 0.820 -27.572 1.00 39.75 172 SER A CA 1
ATOM 1364 C C . SER A 1 172 ? 36.203 0.112 -28.030 1.00 39.75 172 SER A C 1
ATOM 1366 O O . SER A 1 172 ? 37.236 0.134 -27.360 1.00 39.75 172 SER A O 1
ATOM 1368 N N . SER A 1 173 ? 36.040 -0.610 -29.130 1.00 42.09 173 SER A N 1
ATOM 1369 C CA . SER A 1 173 ? 37.074 -1.174 -29.976 1.00 42.09 173 SER A CA 1
ATOM 1370 C C . SER A 1 173 ? 38.343 -0.325 -29.974 1.00 42.09 173 SER A C 1
ATOM 1372 O O . SER A 1 173 ? 38.312 0.868 -30.279 1.00 42.09 173 SER A O 1
ATOM 1374 N N . SER A 1 174 ? 39.445 -0.995 -29.640 1.00 40.78 174 SER A N 1
ATOM 1375 C CA . SER A 1 174 ? 40.820 -0.613 -29.938 1.00 40.78 174 SER A CA 1
ATOM 1376 C C . SER A 1 174 ? 40.900 0.101 -31.291 1.00 40.78 174 SER A C 1
ATOM 1378 O O . SER A 1 174 ? 40.492 -0.441 -32.318 1.00 40.78 174 SER A O 1
ATOM 1380 N N . PHE A 1 175 ? 41.382 1.345 -31.247 1.00 43.31 175 PHE A N 1
ATOM 1381 C CA . PHE A 1 175 ? 41.790 2.139 -32.400 1.00 43.31 175 PHE A CA 1
ATOM 1382 C C . PHE A 1 175 ? 42.826 1.320 -33.184 1.00 43.31 175 PHE A C 1
ATOM 1384 O O . PHE A 1 175 ? 43.969 1.184 -32.750 1.00 43.31 175 PHE A O 1
ATOM 1391 N N . GLY A 1 176 ? 42.392 0.717 -34.290 1.00 39.03 176 GLY A N 1
ATOM 1392 C CA . GLY A 1 176 ? 43.286 0.174 -35.303 1.00 39.03 176 GLY A CA 1
ATOM 1393 C C . GLY A 1 176 ? 44.034 1.313 -35.989 1.00 39.03 176 GLY A C 1
ATOM 1394 O O . GLY A 1 176 ? 43.489 2.407 -36.156 1.00 39.03 176 GLY A O 1
ATOM 1395 N N . ASP A 1 177 ? 45.287 1.040 -36.334 1.00 42.38 177 ASP A N 1
ATOM 1396 C CA . ASP A 1 177 ? 46.213 1.945 -37.008 1.00 42.38 177 ASP A CA 1
ATOM 1397 C C . ASP A 1 177 ? 45.582 2.720 -38.182 1.00 42.38 177 ASP A C 1
ATOM 1399 O O . ASP A 1 177 ? 44.745 2.181 -38.917 1.00 42.38 177 ASP A O 1
ATOM 1403 N N . PRO A 1 178 ? 45.999 3.979 -38.412 1.00 51.97 178 PRO A N 1
ATOM 1404 C CA . PRO A 1 178 ? 45.531 4.748 -39.554 1.00 51.97 178 PRO A CA 1
ATOM 1405 C C . PRO A 1 178 ? 46.050 4.137 -40.872 1.00 51.97 178 PRO A C 1
ATOM 1407 O O . PRO A 1 178 ? 47.226 3.776 -40.965 1.00 51.97 178 PRO A O 1
ATOM 1410 N N . PRO A 1 179 ? 45.212 4.045 -41.921 1.00 52.81 179 PRO A N 1
ATOM 1411 C CA . PRO A 1 179 ? 45.646 3.567 -43.228 1.00 52.81 179 PRO A CA 1
ATOM 1412 C C . PRO A 1 179 ? 46.588 4.582 -43.908 1.00 52.81 179 PRO A C 1
ATOM 1414 O O . PRO A 1 179 ? 46.488 5.787 -43.658 1.00 52.81 179 PRO A O 1
ATOM 1417 N N . PRO A 1 180 ? 47.501 4.124 -44.786 1.00 44.50 180 PRO A N 1
ATOM 1418 C CA . PRO A 1 180 ? 48.482 4.991 -45.427 1.00 44.50 180 PRO A CA 1
ATOM 1419 C C . PRO A 1 180 ? 47.839 5.917 -46.470 1.00 44.50 180 PRO A C 1
ATOM 1421 O O . PRO A 1 180 ? 46.917 5.540 -47.194 1.00 44.50 180 PRO A O 1
ATOM 1424 N N . LEU A 1 181 ? 48.376 7.137 -46.545 1.00 44.06 181 LEU A N 1
ATOM 1425 C CA . LEU A 1 181 ? 48.027 8.185 -47.508 1.00 44.06 181 LEU A CA 1
ATOM 1426 C C . LEU A 1 181 ? 48.197 7.710 -48.966 1.00 44.06 181 LEU A C 1
ATOM 1428 O O . LEU A 1 181 ? 49.271 7.209 -49.310 1.00 44.06 181 LEU A O 1
ATOM 1432 N N . PRO A 1 182 ? 47.215 7.937 -49.857 1.00 43.91 182 PRO A N 1
ATOM 1433 C CA . PRO A 1 182 ? 47.416 7.766 -51.288 1.00 43.91 182 PRO A CA 1
ATOM 1434 C C . PRO A 1 182 ? 48.136 8.983 -51.889 1.00 43.91 182 PRO A C 1
ATOM 1436 O O . PRO A 1 182 ? 47.725 10.131 -51.716 1.00 43.91 182 PRO A O 1
ATOM 1439 N N . SER A 1 183 ? 49.218 8.718 -52.623 1.00 39.44 183 SER A N 1
ATOM 1440 C CA . SER A 1 183 ? 49.902 9.689 -53.479 1.00 39.44 183 SER A CA 1
ATOM 1441 C C . SER A 1 183 ? 48.989 10.123 -54.631 1.00 39.44 183 SER A C 1
ATOM 1443 O O . SER A 1 183 ? 48.533 9.280 -55.400 1.00 39.44 183 SER A O 1
ATOM 1445 N N . ALA A 1 184 ? 48.758 11.428 -54.779 1.00 40.72 184 ALA A N 1
ATOM 1446 C CA . ALA A 1 184 ? 48.020 12.002 -55.902 1.00 40.72 184 ALA A CA 1
ATOM 1447 C C . ALA A 1 184 ? 48.938 12.915 -56.732 1.00 40.72 184 ALA A C 1
ATOM 1449 O O . ALA A 1 184 ? 49.287 14.019 -56.317 1.00 40.72 184 ALA A O 1
ATOM 1450 N N . ASN A 1 185 ? 49.328 12.415 -57.907 1.00 35.50 185 ASN A N 1
ATOM 1451 C CA . ASN A 1 185 ? 49.804 13.194 -59.050 1.00 35.50 185 ASN A CA 1
ATOM 1452 C C . ASN A 1 185 ? 48.596 13.596 -59.913 1.00 35.50 185 ASN A C 1
ATOM 1454 O O . ASN A 1 185 ? 47.859 12.701 -60.317 1.00 35.50 185 ASN A O 1
ATOM 1458 N N . GLY A 1 186 ? 48.493 14.887 -60.261 1.00 33.94 186 GLY A N 1
ATOM 1459 C CA . GLY A 1 186 ? 47.620 15.448 -61.312 1.00 33.94 186 GLY A CA 1
ATOM 1460 C C . GLY A 1 186 ? 46.120 15.359 -60.998 1.00 33.94 186 GLY A C 1
ATOM 1461 O O . GLY A 1 186 ? 45.667 14.445 -60.335 1.00 33.94 186 GLY A O 1
ATOM 1462 N N . ASP A 1 187 ? 45.238 16.264 -61.386 1.00 32.78 187 ASP A N 1
ATOM 1463 C CA . ASP A 1 187 ? 45.268 17.284 -62.418 1.00 32.78 187 ASP A CA 1
ATOM 1464 C C . ASP A 1 187 ? 44.210 18.344 -62.052 1.00 32.78 187 ASP A C 1
ATOM 1466 O O . ASP A 1 187 ? 43.268 18.092 -61.296 1.00 32.78 187 ASP A O 1
ATOM 1470 N N . VAL A 1 188 ? 44.407 19.553 -62.553 1.00 37.69 188 VAL A N 1
ATOM 1471 C CA . VAL A 1 188 ? 43.636 20.759 -62.252 1.00 37.69 188 VAL A CA 1
ATOM 1472 C C . VAL A 1 188 ? 42.410 20.828 -63.162 1.00 37.69 188 VAL A C 1
ATOM 1474 O O . VAL A 1 188 ? 42.559 20.705 -64.370 1.00 37.69 188 VAL A O 1
ATOM 1477 N N . THR A 1 189 ? 41.218 21.130 -62.629 1.00 39.44 189 THR A N 1
ATOM 1478 C CA . THR A 1 189 ? 40.357 22.244 -63.105 1.00 39.44 189 THR A CA 1
ATOM 1479 C C . THR A 1 189 ? 39.044 22.376 -62.306 1.00 39.44 189 THR A C 1
ATOM 1481 O O . THR A 1 189 ? 38.565 21.396 -61.739 1.00 39.44 189 THR A O 1
ATOM 1484 N N . PRO A 1 190 ? 38.467 23.595 -62.211 1.00 46.66 190 PRO A N 1
ATOM 1485 C CA . PRO A 1 190 ? 37.434 23.950 -61.235 1.00 46.66 190 PRO A CA 1
ATOM 1486 C C . PRO A 1 190 ? 36.039 24.093 -61.867 1.00 46.66 190 PRO A C 1
ATOM 1488 O O . PRO A 1 190 ? 35.951 24.476 -63.025 1.00 46.66 190 PRO A O 1
ATOM 1491 N N . HIS A 1 191 ? 34.948 23.929 -61.103 1.00 37.84 191 HIS A N 1
ATOM 1492 C CA . HIS A 1 191 ? 33.700 24.657 -61.389 1.00 37.84 191 HIS A CA 1
ATOM 1493 C C . HIS A 1 191 ? 32.713 24.742 -60.204 1.00 37.84 191 HIS A C 1
ATOM 1495 O O . HIS A 1 191 ? 32.281 23.744 -59.642 1.00 37.84 191 HIS A O 1
ATOM 1501 N N . HIS A 1 192 ? 32.353 25.999 -59.923 1.00 39.25 192 HIS A N 1
ATOM 1502 C CA . HIS A 1 192 ? 31.099 26.560 -59.406 1.00 39.25 192 HIS A CA 1
ATOM 1503 C C . HIS A 1 192 ? 30.443 26.053 -58.112 1.00 39.25 192 HIS A C 1
ATOM 1505 O O . HIS A 1 192 ? 29.639 25.127 -58.089 1.00 39.25 192 HIS A O 1
ATOM 1511 N N . SER A 1 193 ? 30.632 26.873 -57.075 1.00 36.50 193 SER A N 1
ATOM 1512 C CA . SER A 1 193 ? 29.710 27.080 -55.958 1.00 36.50 193 SER A CA 1
ATOM 1513 C C . SER A 1 193 ? 28.488 27.911 -56.381 1.00 36.50 193 SER A C 1
ATOM 1515 O O . SER A 1 193 ? 28.642 28.950 -57.027 1.00 36.50 193 SER A O 1
ATOM 1517 N N . ALA A 1 194 ? 27.298 27.523 -55.921 1.00 42.53 194 ALA A N 1
ATOM 1518 C CA . ALA A 1 194 ? 26.153 28.417 -55.741 1.00 42.53 194 ALA A CA 1
ATOM 1519 C C . ALA A 1 194 ? 25.475 28.096 -54.388 1.00 42.53 194 ALA A C 1
ATOM 1521 O O . ALA A 1 194 ? 25.357 26.917 -54.047 1.00 42.53 194 ALA A O 1
ATOM 1522 N N . PRO A 1 195 ? 25.079 29.106 -53.589 1.00 47.09 195 PRO A N 1
ATOM 1523 C CA . PRO A 1 195 ? 24.650 28.916 -52.205 1.00 47.09 195 PRO A CA 1
ATOM 1524 C C . PRO A 1 195 ? 23.131 28.731 -52.065 1.00 47.09 195 PRO A C 1
ATOM 1526 O O . PRO A 1 195 ? 22.344 29.352 -52.778 1.00 47.09 195 PRO A O 1
ATOM 1529 N N . VAL A 1 196 ? 22.733 27.906 -51.092 1.00 46.06 196 VAL A N 1
ATOM 1530 C CA . VAL A 1 196 ? 21.341 27.705 -50.665 1.00 46.06 196 VAL A CA 1
ATOM 1531 C C . VAL A 1 196 ? 21.019 28.630 -49.483 1.00 46.06 196 VAL A C 1
ATOM 1533 O O . VAL A 1 196 ? 21.813 28.797 -48.560 1.00 46.06 196 VAL A O 1
ATOM 1536 N N . THR A 1 197 ? 19.840 29.235 -49.578 1.00 48.62 197 THR A N 1
ATOM 1537 C CA . THR A 1 197 ? 19.129 30.181 -48.705 1.00 48.62 197 THR A CA 1
ATOM 1538 C C . THR A 1 197 ? 19.051 29.783 -47.224 1.00 48.62 197 THR A C 1
ATOM 1540 O O . THR A 1 197 ? 19.064 28.599 -46.894 1.00 48.62 197 THR A O 1
ATOM 1543 N N . PRO A 1 198 ? 18.758 30.754 -46.340 1.00 45.84 198 PRO A N 1
ATOM 1544 C CA . PRO A 1 198 ? 17.704 30.510 -45.357 1.00 45.84 198 PRO A CA 1
ATOM 1545 C C . PRO A 1 198 ? 16.660 31.633 -45.286 1.00 45.84 198 PRO A C 1
ATOM 1547 O O . PRO A 1 198 ? 16.963 32.814 -45.126 1.00 45.84 198 PRO A O 1
ATOM 1550 N N . THR A 1 199 ? 15.402 31.211 -45.384 1.00 39.59 199 THR A N 1
ATOM 1551 C CA . THR A 1 199 ? 14.177 31.998 -45.237 1.00 39.59 199 THR A CA 1
ATOM 1552 C C . THR A 1 199 ? 13.944 32.336 -43.760 1.00 39.59 199 THR A C 1
ATOM 1554 O O . THR A 1 199 ? 13.791 31.443 -42.930 1.00 39.59 199 THR A O 1
ATOM 1557 N N . LEU A 1 200 ? 13.903 33.628 -43.431 1.00 39.19 200 LEU A N 1
ATOM 1558 C CA . LEU A 1 200 ? 13.440 34.152 -42.143 1.00 39.19 200 LEU A CA 1
ATOM 1559 C C . LEU A 1 200 ? 11.912 34.280 -42.180 1.00 39.19 200 LEU A C 1
ATOM 1561 O O . LEU A 1 200 ? 11.378 35.056 -42.969 1.00 39.19 200 LEU A O 1
ATOM 1565 N N . THR A 1 201 ? 11.215 33.551 -41.309 1.00 44.28 201 THR A N 1
ATOM 1566 C CA . THR A 1 201 ? 9.778 33.742 -41.054 1.00 44.28 201 THR A CA 1
ATOM 1567 C C . THR A 1 201 ? 9.601 34.097 -39.583 1.00 44.28 201 THR A C 1
ATOM 1569 O O . THR A 1 201 ? 9.803 33.255 -38.711 1.00 44.28 201 THR A O 1
ATOM 1572 N N . SER A 1 202 ? 9.254 35.356 -39.319 1.00 54.88 202 SER A N 1
ATOM 1573 C CA . SER A 1 202 ? 8.855 35.864 -38.002 1.00 54.88 202 SER A CA 1
ATOM 1574 C C . SER A 1 202 ? 7.320 35.858 -37.881 1.00 54.88 202 SER A C 1
ATOM 1576 O O . SER A 1 202 ? 6.644 36.071 -38.891 1.00 54.88 202 SER A O 1
ATOM 1578 N N . PRO A 1 203 ? 6.749 35.631 -36.682 1.00 61.72 203 PRO A N 1
ATOM 1579 C CA . PRO A 1 203 ? 5.301 35.593 -36.459 1.00 61.72 203 PRO A CA 1
ATOM 1580 C C . PRO A 1 203 ? 4.683 37.001 -36.314 1.00 61.72 203 PRO A C 1
ATOM 1582 O O . PRO A 1 203 ? 5.394 37.943 -35.959 1.00 61.72 203 PRO A O 1
ATOM 1585 N N . PRO A 1 204 ? 3.365 37.165 -36.552 1.00 59.25 204 PRO A N 1
ATOM 1586 C CA . PRO A 1 204 ? 2.696 38.450 -36.407 1.00 59.25 204 PRO A CA 1
ATOM 1587 C C . PRO A 1 204 ? 2.374 38.782 -34.944 1.00 59.25 204 PRO A C 1
ATOM 1589 O O . PRO A 1 204 ? 1.897 37.948 -34.173 1.00 59.25 204 PRO A O 1
ATOM 1592 N N . SER A 1 205 ? 2.618 40.045 -34.610 1.00 54.06 205 SER A N 1
ATOM 1593 C CA . SER A 1 205 ? 2.319 40.694 -33.340 1.00 54.06 205 SER A CA 1
ATOM 1594 C C . SER A 1 205 ? 0.820 40.935 -33.154 1.00 54.06 205 SER A C 1
ATOM 1596 O O . SER A 1 205 ? 0.127 41.406 -34.053 1.00 54.06 205 SER A O 1
ATOM 1598 N N . THR A 1 206 ? 0.351 40.661 -31.943 1.00 50.75 206 THR A N 1
ATOM 1599 C CA . THR A 1 206 ? -0.959 41.008 -31.390 1.00 50.75 206 THR A CA 1
ATOM 1600 C C . THR A 1 206 ? -1.150 42.527 -31.326 1.00 50.75 206 THR A C 1
ATOM 1602 O O . THR A 1 206 ? -0.221 43.256 -30.974 1.00 50.75 206 THR A O 1
ATOM 1605 N N . SER A 1 207 ? -2.357 43.023 -31.598 1.00 56.22 207 SER A N 1
ATOM 1606 C CA . SER A 1 207 ? -2.779 44.380 -31.231 1.00 56.22 207 SER A CA 1
ATOM 1607 C C . SER A 1 207 ? -4.288 44.429 -30.991 1.00 56.22 207 SER A C 1
ATOM 1609 O O . SER A 1 207 ? -5.040 43.971 -31.845 1.00 56.22 207 SER A O 1
ATOM 1611 N N . ALA A 1 208 ? -4.617 44.986 -29.817 1.00 54.41 208 ALA A N 1
ATOM 1612 C CA . ALA A 1 208 ? -5.837 45.668 -29.357 1.00 54.41 208 ALA A CA 1
ATOM 1613 C C . ALA A 1 208 ? -7.213 45.048 -29.653 1.00 54.41 208 ALA A C 1
ATOM 1615 O O . ALA A 1 208 ? -7.678 45.118 -30.810 1.00 54.41 208 ALA A O 1
#

Organism: NCBI:txid37863

Sequence (208 aa):
MVEMLTLRGVSRFNEAEKCWQTPVVSGQNATVSVDMFSKLNSAVRDQSKSDFLTFCHSLHPEVRKNELAIDLIVLIVLFCPNRPALNNPEDKITVQKHFKEYSSLLNRYLESIHGPRARELYETLPKSLELLRTHTANSATLFVNTVNPDETEALPKEFFKTSVEPATTSSSSSFGDPPPLPSANGDVTPHHSAPVTPTLTSPPSTSA

InterPro domains:
  IPR035500 Nuclear hormone receptor-like domain superfamily [G3DSA:1.10.565.10] (1-164)
  IPR035500 Nuclear hormone receptor-like domain superfamily [SSF48508] (3-160)